Protein AF-0000000077881759 (afdb_homodimer)

Organism: Lupinus albus (NCBI:txid3870)

pLDDT: mean 94.23, std 4.85, range [56.69, 98.69]

Structure (mmCIF, N/CA/C/O backbone):
data_AF-0000000077881759-model_v1
#
loop_
_entity.id
_entity.type
_entity.pdbx_description
1 polymer 'Uncharacterized protein'
#
loop_
_atom_site.group_PDB
_atom_site.id
_atom_site.type_symbol
_atom_site.label_atom_id
_atom_site.label_alt_id
_atom_site.label_comp_id
_atom_site.label_asym_id
_atom_site.label_entity_id
_atom_site.label_seq_id
_atom_site.pdbx_PDB_ins_code
_atom_site.Cartn_x
_atom_site.Cartn_y
_atom_site.Cartn_z
_atom_site.occupancy
_atom_site.B_iso_or_equiv
_atom_site.auth_seq_id
_atom_site.auth_comp_id
_atom_site.auth_asym_id
_atom_site.auth_atom_id
_atom_site.pdbx_PDB_model_num
ATOM 1 N N . MET A 1 1 ? 10.438 -70.625 -32.938 1 57 1 MET A N 1
ATOM 2 C CA . MET A 1 1 ? 10.375 -69.438 -32.094 1 57 1 MET A CA 1
ATOM 3 C C . MET A 1 1 ? 9.086 -69.375 -31.281 1 57 1 MET A C 1
ATOM 5 O O . MET A 1 1 ? 8.039 -69.875 -31.75 1 57 1 MET A O 1
ATOM 9 N N . LEU A 1 2 ? 9.188 -69.25 -29.953 1 71.38 2 LEU A N 1
ATOM 10 C CA . LEU A 1 2 ? 8.039 -69.312 -29.062 1 71.38 2 LEU A CA 1
ATOM 11 C C . LEU A 1 2 ? 7.047 -68.188 -29.438 1 71.38 2 LEU A C 1
ATOM 13 O O . LEU A 1 2 ? 7.441 -67.062 -29.703 1 71.38 2 LEU A O 1
ATOM 17 N N . GLU A 1 3 ? 5.801 -68.625 -29.875 1 87.12 3 GLU A N 1
ATOM 18 C CA . GLU A 1 3 ? 4.723 -67.688 -30.141 1 87.12 3 GLU A CA 1
ATOM 19 C C . GLU A 1 3 ? 4.168 -67.062 -28.844 1 87.12 3 GLU A C 1
ATOM 21 O O . GLU A 1 3 ? 4.188 -67.75 -27.797 1 87.12 3 GLU A O 1
ATOM 26 N N . PHE A 1 4 ? 3.822 -65.812 -28.922 1 91.69 4 PHE A N 1
ATOM 27 C CA . PHE A 1 4 ? 3.385 -65.125 -27.719 1 91.69 4 PHE A CA 1
ATOM 28 C C . PHE A 1 4 ? 2.182 -65.812 -27.109 1 91.69 4 PHE A C 1
ATOM 30 O O . PHE A 1 4 ? 2.018 -65.812 -25.875 1 91.69 4 PHE A O 1
ATOM 37 N N . LYS A 1 5 ? 1.342 -66.5 -27.922 1 89.56 5 LYS A N 1
ATOM 38 C CA . LYS A 1 5 ? 0.15 -67.188 -27.453 1 89.56 5 LYS A CA 1
ATOM 39 C C . LYS A 1 5 ? 0.52 -68.312 -26.5 1 89.56 5 LYS A C 1
ATOM 41 O O . LYS A 1 5 ? -0.316 -68.75 -25.734 1 89.56 5 LYS A O 1
ATOM 46 N N . ASP A 1 6 ? 1.79 -68.688 -26.609 1 89.31 6 ASP A N 1
ATOM 47 C CA . ASP A 1 6 ? 2.246 -69.812 -25.797 1 89.31 6 ASP A CA 1
ATOM 48 C C . ASP A 1 6 ? 2.729 -69.375 -24.422 1 89.31 6 ASP A C 1
ATOM 50 O O . ASP A 1 6 ? 3.014 -70.188 -23.547 1 89.31 6 ASP A O 1
ATOM 54 N N . VAL A 1 7 ? 2.838 -68.125 -24.266 1 91 7 VAL A N 1
ATOM 55 C CA . VAL A 1 7 ? 3.295 -67.562 -22.984 1 91 7 VAL A CA 1
ATOM 56 C C . VAL A 1 7 ? 2.146 -67.562 -21.984 1 91 7 VAL A C 1
ATOM 58 O O . VAL A 1 7 ? 1.128 -66.938 -22.188 1 91 7 VAL A O 1
ATOM 61 N N . LYS A 1 8 ? 2.201 -68.188 -20.938 1 89.06 8 LYS A N 1
ATOM 62 C CA . LYS A 1 8 ? 1.1 -68.438 -20 1 89.06 8 LYS A CA 1
ATOM 63 C C . LYS A 1 8 ? 1.163 -67.438 -18.844 1 89.06 8 LYS A C 1
ATOM 65 O O . LYS A 1 8 ? 0.163 -67.188 -18.172 1 89.06 8 LYS A O 1
ATOM 70 N N . GLY A 1 9 ? 2.367 -66.938 -18.625 1 92.44 9 GLY A N 1
ATOM 71 C CA . GLY A 1 9 ? 2.588 -66 -17.547 1 92.44 9 GLY A CA 1
ATOM 72 C C . GLY A 1 9 ? 3.977 -65.375 -17.562 1 92.44 9 GLY A C 1
ATOM 73 O O . GLY A 1 9 ? 4.77 -65.688 -18.469 1 92.44 9 GLY A O 1
ATOM 74 N N . PHE A 1 10 ? 4.195 -64.5 -16.594 1 94.12 10 PHE A N 1
ATOM 75 C CA . PHE A 1 10 ? 5.477 -63.812 -16.531 1 94.12 10 PHE A CA 1
ATOM 76 C C . PHE A 1 10 ? 6.621 -64.812 -16.328 1 94.12 10 PHE A C 1
ATOM 78 O O . PHE A 1 10 ? 7.707 -64.625 -16.875 1 94.12 10 PHE A O 1
ATOM 85 N N . GLU A 1 11 ? 6.344 -65.812 -15.625 1 91.94 11 GLU A N 1
ATOM 86 C CA . GLU A 1 11 ? 7.383 -66.812 -15.336 1 91.94 11 GLU A CA 1
ATOM 87 C C . GLU A 1 11 ? 7.852 -67.5 -16.609 1 91.94 11 GLU A C 1
ATOM 89 O O . GLU A 1 11 ? 9.008 -67.938 -16.703 1 91.94 11 GLU A O 1
ATOM 94 N N . ASP A 1 12 ? 6.926 -67.562 -17.625 1 91.75 12 ASP A N 1
ATOM 95 C CA . ASP A 1 12 ? 7.234 -68.188 -18.906 1 91.75 12 ASP A CA 1
ATOM 96 C C . ASP A 1 12 ? 7.746 -67.188 -19.922 1 91.75 12 ASP A C 1
ATOM 98 O O . ASP A 1 12 ? 8.102 -67.562 -21.047 1 91.75 12 ASP A O 1
ATOM 102 N N . PHE A 1 13 ? 7.766 -6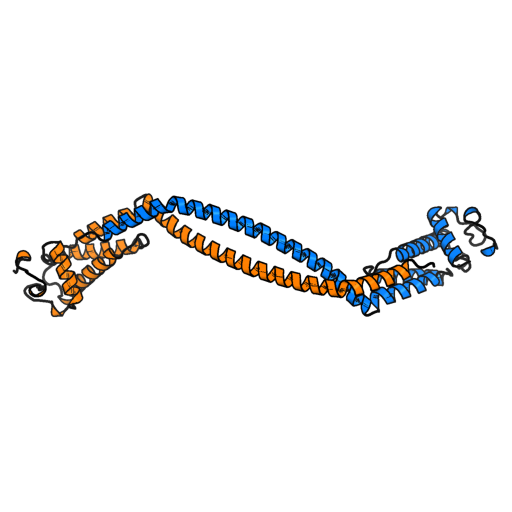5.938 -19.516 1 95.06 13 PHE A N 1
ATOM 103 C CA . PHE A 1 13 ? 8.109 -64.875 -20.438 1 95.06 13 PHE A CA 1
ATOM 104 C C . PHE A 1 13 ? 9.617 -64.688 -20.5 1 95.06 13 PHE A C 1
ATOM 106 O O . PHE A 1 13 ? 10.273 -64.5 -19.469 1 95.06 13 PHE A O 1
ATOM 113 N N . SER A 1 14 ? 10.133 -64.75 -21.688 1 94.5 14 SER A N 1
ATOM 114 C CA . SER A 1 14 ? 11.547 -64.5 -21.922 1 94.5 14 SER A CA 1
ATOM 115 C C . SER A 1 14 ? 11.75 -63.625 -23.156 1 94.5 14 SER A C 1
ATOM 117 O O . SER A 1 14 ? 11.062 -63.812 -24.172 1 94.5 14 SER A O 1
ATOM 119 N N . ILE A 1 15 ? 12.602 -62.719 -23.031 1 95.19 15 ILE A N 1
ATOM 120 C CA . ILE A 1 15 ? 12.945 -61.875 -24.172 1 95.19 15 ILE A CA 1
ATOM 121 C C . ILE A 1 15 ? 14.109 -62.5 -24.938 1 95.19 15 ILE A C 1
ATOM 123 O O . ILE A 1 15 ? 15.258 -62.438 -24.5 1 95.19 15 ILE A O 1
ATOM 127 N N . THR A 1 16 ? 13.797 -63.094 -26.016 1 93 16 THR A N 1
ATOM 128 C CA . THR A 1 16 ? 14.789 -63.781 -26.812 1 93 16 THR A CA 1
ATOM 129 C C . THR A 1 16 ? 15.07 -63.062 -28.109 1 93 16 THR A C 1
ATOM 131 O O . THR A 1 16 ? 14.141 -62.688 -28.844 1 93 16 THR A O 1
ATOM 134 N N . ILE A 1 17 ? 16.344 -62.75 -28.266 1 90.75 17 ILE A N 1
ATOM 135 C CA . ILE A 1 17 ? 16.797 -62.094 -29.484 1 90.75 17 ILE A CA 1
ATOM 136 C C . ILE A 1 17 ? 17.828 -62.969 -30.188 1 90.75 17 ILE A C 1
ATOM 138 O O . ILE A 1 17 ? 18.812 -63.406 -29.578 1 90.75 17 ILE A O 1
ATOM 142 N N . ASP A 1 18 ? 17.578 -63.188 -31.438 1 88.06 18 ASP A N 1
ATOM 143 C CA . ASP A 1 18 ? 18.484 -64.062 -32.219 1 88.06 18 ASP A CA 1
ATOM 144 C C . ASP A 1 18 ? 18.844 -65.312 -31.469 1 88.06 18 ASP A C 1
ATOM 146 O O . ASP A 1 18 ? 20.016 -65.688 -31.391 1 88.06 18 ASP A O 1
ATOM 150 N N . GLY A 1 19 ? 17.797 -65.875 -30.828 1 86.75 19 GLY A N 1
ATOM 151 C CA . GLY A 1 19 ? 17.938 -67.188 -30.172 1 86.75 19 GLY A CA 1
ATOM 152 C C . GLY A 1 19 ? 18.547 -67.062 -28.781 1 86.75 19 GLY A C 1
ATOM 153 O O . GLY A 1 19 ? 18.672 -68.062 -28.078 1 86.75 19 GLY A O 1
ATOM 154 N N . MET A 1 20 ? 18.938 -65.875 -28.391 1 90.31 20 MET A N 1
ATOM 155 C CA . MET A 1 20 ? 19.547 -65.688 -27.078 1 90.31 20 MET A CA 1
ATOM 156 C C . MET A 1 20 ? 18.656 -64.875 -26.172 1 90.31 20 MET A C 1
ATOM 158 O O . MET A 1 20 ? 18.109 -63.844 -26.594 1 90.31 20 MET A O 1
ATOM 162 N N . SER A 1 21 ? 18.531 -65.375 -25 1 94.31 21 SER A N 1
ATOM 163 C CA . SER A 1 21 ? 17.734 -64.625 -24.031 1 94.31 21 SER A CA 1
ATOM 164 C C . SER A 1 21 ? 18.531 -63.438 -23.453 1 94.31 21 SER A C 1
ATOM 166 O O . SER A 1 21 ? 19.719 -63.594 -23.125 1 94.31 21 SER A O 1
ATOM 168 N N . ILE A 1 22 ? 17.859 -62.312 -23.297 1 94.31 22 ILE A N 1
ATOM 169 C CA . ILE A 1 22 ? 18.562 -61.156 -22.719 1 94.31 22 ILE A CA 1
ATOM 170 C C . ILE A 1 22 ? 17.891 -60.781 -21.406 1 94.31 22 ILE A C 1
ATOM 172 O O . ILE A 1 22 ? 17.984 -59.625 -20.969 1 94.31 22 ILE A O 1
ATOM 176 N N . ASP A 1 23 ? 17.203 -61.625 -20.766 1 95.25 23 ASP A N 1
ATOM 177 C CA . ASP A 1 23 ? 16.469 -61.375 -19.531 1 95.25 23 ASP A CA 1
ATOM 178 C C . ASP A 1 23 ? 17.375 -60.812 -18.453 1 95.25 23 ASP A C 1
ATOM 180 O O . ASP A 1 23 ? 16.969 -59.938 -17.672 1 95.25 23 ASP A O 1
ATOM 184 N N . ALA A 1 24 ? 18.625 -61.219 -18.484 1 93.62 24 ALA A N 1
ATOM 185 C CA . ALA A 1 24 ? 19.578 -60.844 -17.422 1 93.62 24 ALA A CA 1
ATOM 186 C C . ALA A 1 24 ? 19.984 -59.406 -17.547 1 93.62 24 ALA A C 1
ATOM 188 O O . ALA A 1 24 ? 20.484 -58.812 -16.578 1 93.62 24 ALA A O 1
ATOM 189 N N . GLU A 1 25 ? 19.703 -58.812 -18.688 1 94.5 25 GLU A N 1
ATOM 190 C CA . GLU A 1 25 ? 20.109 -57.438 -18.922 1 94.5 25 GLU A CA 1
ATOM 191 C C . GLU A 1 25 ? 19.094 -56.469 -18.375 1 94.5 25 GLU A C 1
ATO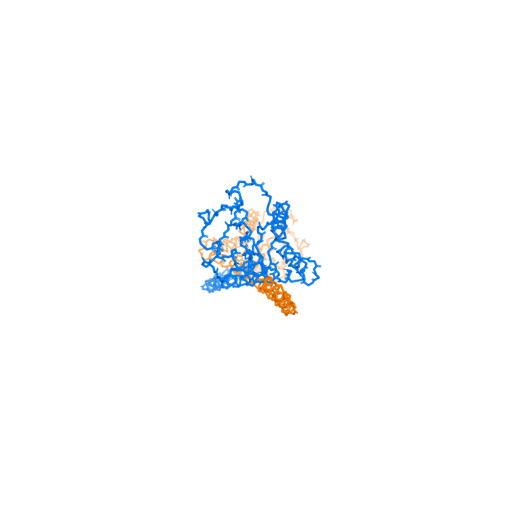M 193 O O . GLU A 1 25 ? 19.344 -55.25 -18.312 1 94.5 25 GLU A O 1
ATOM 198 N N . LEU A 1 26 ? 17.938 -56.938 -17.906 1 96.44 26 LEU A N 1
ATOM 199 C CA . LEU A 1 26 ? 16.844 -56.062 -17.469 1 96.44 26 LEU A CA 1
ATOM 200 C C . LEU A 1 26 ? 16.406 -56.438 -16.047 1 96.44 26 LEU A C 1
ATOM 202 O O . LEU A 1 26 ? 16.312 -57.594 -15.703 1 96.44 26 LEU A O 1
ATOM 206 N N . PRO A 1 27 ? 16.234 -55.406 -15.281 1 96.19 27 PRO A N 1
ATOM 207 C CA . PRO A 1 27 ? 15.633 -55.688 -13.977 1 96.19 27 PRO A CA 1
ATOM 208 C C . PRO A 1 27 ? 14.258 -56.375 -14.094 1 96.19 27 PRO A C 1
ATOM 210 O O . PRO A 1 27 ? 13.523 -56.125 -15.055 1 96.19 27 PRO A O 1
ATOM 213 N N . ASN A 1 28 ? 13.844 -57.094 -13.078 1 95.75 28 ASN A N 1
ATOM 214 C CA . ASN A 1 28 ? 12.578 -57.844 -13.078 1 95.75 28 ASN A CA 1
ATOM 215 C C . ASN A 1 28 ? 11.383 -56.906 -13.219 1 95.75 28 ASN A C 1
ATOM 217 O O . ASN A 1 28 ? 10.406 -57.25 -13.883 1 95.75 28 ASN A O 1
ATOM 221 N N . GLU A 1 29 ? 11.508 -55.812 -12.617 1 96.62 29 GLU A N 1
ATOM 222 C CA . GLU A 1 29 ? 10.398 -54.844 -12.672 1 96.62 29 GLU A CA 1
ATOM 223 C C . GLU A 1 29 ? 10.148 -54.375 -14.102 1 96.62 29 GLU A C 1
ATOM 225 O O . GLU A 1 29 ? 9 -54.344 -14.547 1 96.62 29 GLU A O 1
ATOM 230 N N . ILE A 1 30 ? 11.188 -54.094 -14.742 1 97.5 30 ILE A N 1
ATOM 231 C CA . ILE A 1 30 ? 11.078 -53.625 -16.125 1 97.5 30 ILE A CA 1
ATOM 232 C C . ILE A 1 30 ? 10.57 -54.781 -17 1 97.5 30 ILE A C 1
ATOM 234 O O . ILE A 1 30 ? 9.695 -54.562 -17.844 1 97.5 30 ILE A O 1
ATOM 238 N N . ARG A 1 31 ? 11.078 -55.938 -16.812 1 97.56 31 ARG A N 1
ATOM 239 C CA . ARG A 1 31 ? 10.648 -57.094 -17.578 1 97.56 31 ARG A CA 1
ATOM 240 C C . ARG A 1 31 ? 9.156 -57.375 -17.391 1 97.56 31 ARG A C 1
ATOM 242 O O . ARG A 1 31 ? 8.445 -57.688 -18.344 1 97.56 31 ARG A O 1
ATOM 249 N N . ASN A 1 32 ? 8.797 -57.188 -16.188 1 97.69 32 ASN A N 1
ATOM 250 C CA . ASN A 1 32 ? 7.383 -57.406 -15.883 1 97.69 32 ASN A CA 1
ATOM 251 C C . ASN A 1 32 ? 6.492 -56.406 -16.594 1 97.69 32 ASN A C 1
ATOM 253 O O . ASN A 1 32 ? 5.473 -56.781 -17.188 1 97.69 32 ASN A O 1
ATOM 257 N N . LYS A 1 33 ? 6.859 -55.156 -16.547 1 97.44 33 LYS A N 1
ATOM 258 C CA . LYS A 1 33 ? 6.09 -54.125 -17.234 1 97.44 33 LYS A CA 1
ATOM 259 C C . LYS A 1 33 ? 6.098 -54.344 -18.734 1 97.44 33 LYS A C 1
ATOM 261 O O . LYS A 1 33 ? 5.086 -54.125 -19.406 1 97.44 33 LYS A O 1
ATOM 266 N N . TYR A 1 34 ? 7.238 -54.719 -19.188 1 98.19 34 TYR A N 1
ATOM 267 C CA . TYR A 1 34 ? 7.336 -55.031 -20.609 1 98.19 34 TYR A CA 1
ATOM 268 C C . TYR A 1 34 ? 6.438 -56.188 -20.984 1 98.19 34 TYR A C 1
ATOM 270 O O . TYR A 1 34 ? 5.773 -56.156 -22.016 1 98.19 34 TYR A O 1
ATOM 278 N N . TYR A 1 35 ? 6.43 -57.188 -20.156 1 97.62 35 TYR A N 1
ATOM 279 C CA . TYR A 1 35 ? 5.535 -58.312 -20.344 1 97.62 35 TYR A CA 1
ATOM 280 C C . TYR A 1 35 ? 4.086 -57.844 -20.453 1 97.62 35 TYR A C 1
ATOM 282 O O . TYR A 1 35 ? 3.357 -58.281 -21.344 1 97.62 35 TYR A O 1
ATOM 290 N N . ARG A 1 36 ? 3.746 -56.969 -19.609 1 97.06 36 ARG A N 1
ATOM 291 C CA . ARG A 1 36 ? 2.371 -56.5 -19.625 1 97.06 36 ARG A CA 1
ATOM 292 C C . ARG A 1 36 ? 2.062 -55.719 -20.906 1 97.06 36 ARG A C 1
ATOM 294 O O . ARG A 1 36 ? 0.95 -55.812 -21.422 1 97.06 36 ARG A O 1
ATOM 301 N N . LEU A 1 37 ? 3.004 -54.969 -21.359 1 97.94 37 LEU A N 1
ATOM 302 C CA . LEU A 1 37 ? 2.82 -54.312 -22.641 1 97.94 37 LEU A CA 1
ATOM 303 C C . LEU A 1 37 ? 2.639 -55.312 -23.766 1 97.94 37 LEU A C 1
ATOM 305 O O . LEU A 1 37 ? 1.774 -55.125 -24.625 1 97.94 37 LEU A O 1
ATOM 309 N N . CYS A 1 38 ? 3.436 -56.344 -23.766 1 97.75 38 CYS A N 1
ATOM 310 C CA . CYS A 1 38 ? 3.303 -57.375 -24.766 1 97.75 38 CYS A CA 1
ATOM 311 C C . CYS A 1 38 ? 1.938 -58.062 -24.672 1 97.75 38 CYS A C 1
ATOM 313 O O . CYS A 1 38 ? 1.299 -58.312 -25.688 1 97.75 38 CYS A O 1
ATOM 315 N N . CYS A 1 39 ? 1.527 -58.25 -23.484 1 96.94 39 CYS A N 1
ATOM 316 C CA . CYS A 1 39 ? 0.217 -58.875 -23.266 1 96.94 39 CYS A CA 1
ATOM 317 C C . CYS A 1 39 ? -0.887 -58 -23.859 1 96.94 39 CYS A C 1
ATOM 319 O O . CYS A 1 39 ? -1.806 -58.5 -24.5 1 96.94 39 CYS A O 1
ATOM 321 N N . SER A 1 40 ? -0.759 -56.75 -23.641 1 95.75 40 SER A N 1
ATOM 322 C CA . SER A 1 40 ? -1.779 -55.812 -24.125 1 95.75 40 SER A CA 1
ATOM 323 C C . SER A 1 40 ? -1.882 -55.844 -25.641 1 95.75 40 SER A C 1
ATOM 325 O O . SER A 1 40 ? -2.938 -55.562 -26.203 1 95.75 40 SER A O 1
ATOM 327 N N . GLN A 1 41 ? -0.802 -56.188 -26.281 1 96.06 41 GLN A N 1
ATOM 328 C CA . GLN A 1 41 ? -0.792 -56.219 -27.734 1 96.06 41 GLN A CA 1
ATOM 329 C C . GLN A 1 41 ? -0.864 -57.656 -28.25 1 96.06 41 GLN A C 1
ATOM 331 O O . GLN A 1 41 ? -0.851 -57.906 -29.453 1 96.06 41 GLN A O 1
ATOM 336 N N . ASN A 1 42 ? -0.872 -58.625 -27.375 1 95.31 42 ASN A N 1
ATOM 337 C CA . ASN A 1 42 ? -0.884 -60.031 -27.688 1 95.31 42 ASN A CA 1
ATOM 338 C C . ASN A 1 42 ? 0.235 -60.406 -28.656 1 95.31 42 ASN A C 1
ATOM 340 O O . ASN A 1 42 ? -0.001 -61.094 -29.656 1 95.31 42 ASN A O 1
ATOM 344 N N . ALA A 1 43 ? 1.369 -59.844 -28.391 1 96.38 43 ALA A N 1
ATOM 345 C CA . ALA A 1 43 ? 2.537 -60.062 -29.234 1 96.38 43 ALA A CA 1
ATOM 346 C C . ALA A 1 43 ? 3.818 -59.625 -28.547 1 96.38 43 ALA A C 1
ATOM 348 O O . ALA A 1 43 ? 3.781 -58.781 -27.641 1 96.38 43 ALA A O 1
ATOM 349 N N . PHE A 1 44 ? 4.914 -60.344 -28.969 1 96.56 44 PHE A N 1
ATOM 350 C CA . PHE A 1 44 ? 6.199 -59.75 -28.578 1 96.56 44 PHE A CA 1
ATOM 351 C C . PHE A 1 44 ? 6.461 -58.469 -29.312 1 96.56 44 PHE A C 1
ATOM 353 O O . PHE A 1 44 ? 6.48 -58.406 -30.547 1 96.56 44 PHE A O 1
ATOM 360 N N . LEU A 1 45 ? 6.684 -57.406 -28.547 1 97.44 45 LEU A N 1
ATOM 361 C CA . LEU A 1 45 ? 6.855 -56.094 -29.188 1 97.44 45 LEU A CA 1
ATOM 362 C C . LEU A 1 45 ? 8.164 -56.062 -29.969 1 97.44 45 LEU A C 1
ATOM 364 O O . LEU A 1 45 ? 8.328 -55.219 -30.859 1 97.44 45 LEU A O 1
ATOM 368 N N . HIS A 1 46 ? 9.031 -56.969 -29.609 1 96.38 46 HIS A N 1
ATOM 369 C CA . HIS A 1 46 ? 10.352 -56.969 -30.234 1 96.38 46 HIS A CA 1
ATOM 370 C C . HIS A 1 46 ? 10.438 -58.031 -31.328 1 96.38 46 HIS A C 1
ATOM 372 O O . HIS A 1 46 ? 11.531 -58.406 -31.766 1 96.38 46 HIS A O 1
ATOM 378 N N . GLU A 1 47 ? 9.391 -58.531 -31.828 1 92.62 47 GLU A N 1
ATOM 379 C CA . GLU A 1 47 ? 9.359 -59.656 -32.75 1 92.62 47 GLU A CA 1
ATOM 380 C C . GLU A 1 47 ? 10.031 -59.312 -34.062 1 92.62 47 GLU A C 1
ATOM 382 O O . GLU A 1 47 ? 10.641 -60.188 -34.719 1 92.62 47 GLU A O 1
ATOM 387 N N . ASN A 1 48 ? 9.953 -58.062 -34.438 1 93.12 48 ASN A N 1
ATOM 388 C CA . ASN A 1 48 ? 10.461 -57.688 -35.75 1 93.12 48 ASN A CA 1
ATOM 389 C C . ASN A 1 48 ? 11.734 -56.844 -35.625 1 93.12 48 ASN A C 1
ATOM 391 O O . ASN A 1 48 ? 12.086 -56.125 -36.562 1 93.12 48 ASN A O 1
ATOM 395 N N . LEU A 1 49 ? 12.383 -56.969 -34.594 1 94.38 49 LEU A N 1
ATOM 396 C CA . LEU A 1 49 ? 13.609 -56.188 -34.406 1 94.38 49 LEU A CA 1
ATOM 397 C C . LEU A 1 49 ? 14.656 -56.562 -35.438 1 94.38 49 LEU A C 1
ATOM 399 O O . LEU A 1 49 ? 14.797 -57.75 -35.781 1 94.38 49 LEU A O 1
ATOM 403 N N . THR A 1 50 ? 15.344 -55.594 -35.781 1 92.12 50 THR A N 1
ATOM 404 C CA . THR A 1 50 ? 16.422 -55.812 -36.719 1 92.12 50 THR A CA 1
ATOM 405 C C . THR A 1 50 ? 17.438 -56.812 -36.156 1 92.12 50 THR A C 1
ATOM 407 O O . THR A 1 50 ? 17.844 -56.719 -35 1 92.12 50 THR A O 1
ATOM 410 N N . ARG A 1 51 ? 17.859 -57.656 -36.969 1 89.44 51 ARG A N 1
ATOM 411 C CA . ARG A 1 51 ? 18.797 -58.688 -36.562 1 89.44 51 ARG A CA 1
ATOM 412 C C . ARG A 1 51 ? 20.188 -58.125 -36.375 1 89.44 51 ARG A C 1
ATOM 414 O O . ARG A 1 51 ? 20.562 -57.156 -37.062 1 89.44 51 ARG A O 1
ATOM 421 N N . GLY A 1 52 ? 20.953 -58.688 -35.438 1 91.38 52 GLY A N 1
ATOM 422 C CA . GLY A 1 52 ? 22.344 -58.344 -35.25 1 91.38 52 GLY A CA 1
ATOM 423 C C . GLY A 1 52 ? 22.531 -57.094 -34.375 1 91.38 52 GLY A C 1
ATOM 424 O O . GLY A 1 52 ? 23.641 -56.594 -34.219 1 91.38 52 GLY A O 1
ATOM 425 N N . VAL A 1 53 ? 21.469 -56.625 -33.906 1 89.69 53 VAL A N 1
ATOM 426 C CA . VAL A 1 53 ? 21.562 -55.469 -33.031 1 89.69 53 VAL A CA 1
ATOM 427 C C . VAL A 1 53 ? 22.141 -55.875 -31.672 1 89.69 53 VAL A C 1
ATOM 429 O O . VAL A 1 53 ? 21.812 -56.969 -31.172 1 89.69 53 VAL A O 1
ATOM 432 N N . ASN A 1 54 ? 22.953 -54.938 -31.141 1 92.69 54 ASN A N 1
ATOM 433 C CA . ASN A 1 54 ? 23.594 -55.188 -29.859 1 92.69 54 ASN A CA 1
ATOM 434 C C . ASN A 1 54 ? 22.562 -55.438 -28.766 1 92.69 54 ASN A C 1
ATOM 436 O O . ASN A 1 54 ? 21.594 -54.688 -28.625 1 92.69 54 ASN A O 1
ATOM 440 N N . HIS A 1 55 ? 22.812 -56.531 -28 1 93.06 55 HIS A N 1
ATOM 441 C CA . HIS A 1 55 ? 21.844 -56.938 -26.969 1 93.06 55 HIS A CA 1
ATOM 442 C C . HIS A 1 55 ? 21.672 -55.844 -25.922 1 93.06 55 HIS A C 1
ATOM 444 O O . HIS A 1 55 ? 20.578 -55.656 -25.391 1 93.06 55 HIS A O 1
ATOM 450 N N . LYS A 1 56 ? 22.734 -55.188 -25.641 1 94.25 56 LYS A N 1
ATOM 451 C CA . LYS A 1 56 ? 22.656 -54.094 -24.672 1 94.25 56 LYS A CA 1
ATOM 452 C C . LYS A 1 56 ? 21.781 -52.938 -25.188 1 94.25 56 LYS A C 1
ATOM 454 O O . LYS A 1 56 ? 21.031 -52.312 -24.438 1 94.25 56 LYS A O 1
ATOM 459 N N . LEU A 1 57 ? 21.891 -52.688 -26.391 1 95.75 57 LEU A N 1
ATOM 460 C CA . LEU A 1 57 ? 21.062 -51.656 -27.016 1 95.75 57 LEU A CA 1
ATOM 461 C C . LEU A 1 57 ? 19.578 -52.062 -26.984 1 95.75 57 LEU A C 1
ATOM 463 O O . LEU A 1 57 ? 18.719 -51.219 -26.688 1 95.75 57 LEU A O 1
ATOM 467 N N . ILE A 1 58 ? 19.375 -53.312 -27.25 1 96.62 58 ILE A N 1
ATOM 468 C CA . ILE A 1 58 ? 18 -53.781 -27.25 1 96.62 58 ILE A CA 1
ATOM 469 C C . ILE A 1 58 ? 17.422 -53.688 -25.844 1 96.62 58 ILE A C 1
ATOM 471 O O . ILE A 1 58 ? 16.281 -53.219 -25.672 1 96.62 58 ILE A O 1
ATOM 475 N N . ALA A 1 59 ? 18.203 -54.031 -24.859 1 96.56 59 ALA A N 1
ATOM 476 C CA . ALA A 1 59 ? 17.766 -53.875 -23.484 1 96.56 59 ALA A CA 1
ATOM 477 C C . ALA A 1 59 ? 17.438 -52.438 -23.141 1 96.56 59 ALA A C 1
ATOM 479 O O . ALA A 1 59 ? 16.453 -52.156 -22.469 1 96.56 59 ALA A O 1
ATOM 480 N N . GLY A 1 60 ? 18.234 -51.562 -23.594 1 97.38 60 GLY A N 1
ATOM 481 C CA . GLY A 1 60 ? 17.969 -50.156 -23.422 1 97.38 60 GLY A CA 1
ATOM 482 C C . GLY A 1 60 ? 16.688 -49.688 -24.062 1 97.38 60 GLY A C 1
ATOM 483 O O . GLY A 1 60 ? 15.914 -48.938 -23.484 1 97.38 60 GLY A O 1
ATOM 484 N N . ILE A 1 61 ? 16.438 -50.156 -25.281 1 98.06 61 ILE A N 1
ATOM 485 C CA . ILE A 1 61 ? 15.242 -49.812 -26.031 1 98.06 61 ILE A CA 1
ATOM 486 C C . ILE A 1 61 ? 14.008 -50.312 -25.266 1 98.06 61 ILE A C 1
ATOM 488 O O . ILE A 1 61 ? 13.031 -49.562 -25.125 1 98.06 61 ILE A O 1
ATOM 492 N N . ILE A 1 62 ? 14.023 -51.5 -24.781 1 98.06 62 ILE A N 1
ATOM 493 C CA . ILE A 1 62 ? 12.906 -52.062 -24.047 1 98.06 62 ILE A CA 1
ATOM 494 C C . ILE A 1 62 ? 12.664 -51.25 -22.766 1 98.06 62 ILE A C 1
ATOM 496 O O . ILE A 1 62 ? 11.531 -50.875 -22.469 1 98.06 62 ILE A O 1
ATOM 500 N N . SER A 1 63 ? 13.742 -50.906 -22.062 1 98.25 63 SER A N 1
ATOM 501 C CA . SER A 1 63 ? 13.633 -50.125 -20.844 1 98.25 63 SER A CA 1
ATOM 502 C C . SER A 1 63 ? 13.016 -48.75 -21.109 1 98.25 63 SER A C 1
ATOM 504 O O . SER A 1 63 ? 12.125 -48.312 -20.375 1 98.25 63 SER A O 1
ATOM 506 N N . GLU A 1 64 ? 13.484 -48.125 -22.125 1 98.56 64 GLU A N 1
ATOM 507 C CA . GLU A 1 64 ? 12.969 -46.781 -22.469 1 98.56 64 GLU A CA 1
ATOM 508 C C . GLU A 1 64 ? 11.5 -46.875 -22.906 1 98.56 64 GLU A C 1
ATOM 510 O O . GLU A 1 64 ? 10.719 -45.969 -22.594 1 98.56 64 GLU A O 1
ATOM 515 N N . THR A 1 65 ? 11.156 -47.938 -23.609 1 98.5 65 THR A N 1
ATOM 516 C CA . THR A 1 65 ? 9.766 -48.125 -24 1 98.5 65 THR A CA 1
ATOM 517 C C . THR A 1 65 ? 8.859 -48.219 -22.766 1 98.5 65 THR A C 1
ATOM 519 O O . THR A 1 65 ? 7.824 -47.562 -22.719 1 98.5 65 THR A O 1
ATOM 522 N N . VAL A 1 66 ? 9.289 -48.938 -21.797 1 98.5 66 VAL A N 1
ATOM 523 C CA . VAL A 1 66 ? 8.531 -49.094 -20.547 1 98.5 66 VAL A CA 1
ATOM 524 C C . VAL A 1 66 ? 8.453 -47.719 -19.828 1 98.5 66 VAL A C 1
ATOM 526 O O . VAL A 1 66 ? 7.387 -47.344 -19.359 1 98.5 66 VAL A O 1
ATOM 529 N N . ASN A 1 67 ? 9.562 -47.031 -19.844 1 98.25 67 ASN A N 1
ATOM 530 C CA . ASN A 1 67 ? 9.602 -45.719 -19.203 1 98.25 67 ASN A CA 1
ATOM 531 C C . ASN A 1 67 ? 8.625 -44.719 -19.859 1 98.25 67 ASN A C 1
ATOM 533 O O . ASN A 1 67 ? 7.941 -43.969 -19.172 1 98.25 67 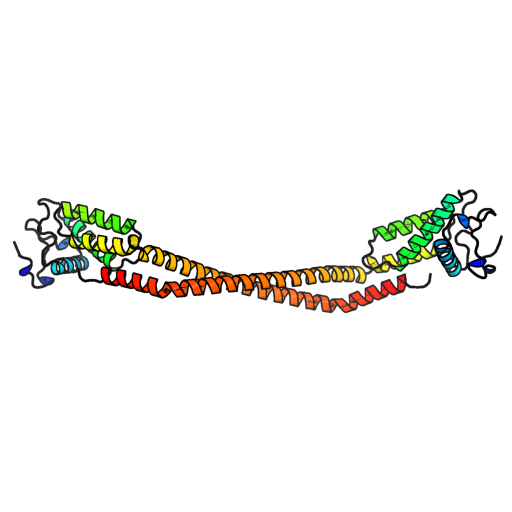ASN A O 1
ATOM 537 N N . ILE A 1 68 ? 8.602 -44.75 -21.125 1 98.5 68 ILE A N 1
ATOM 538 C CA . ILE A 1 68 ? 7.699 -43.875 -21.859 1 98.5 68 ILE A CA 1
ATOM 539 C C . ILE A 1 68 ? 6.254 -44.25 -21.578 1 98.5 68 ILE A C 1
ATOM 541 O O . ILE A 1 68 ? 5.398 -43.406 -21.328 1 98.5 68 ILE A O 1
ATOM 545 N N . ALA A 1 69 ? 5.977 -45.562 -21.547 1 98.06 69 ALA A N 1
ATOM 546 C CA . ALA A 1 69 ? 4.629 -46.031 -21.234 1 98.06 69 ALA A CA 1
ATOM 547 C C . ALA A 1 69 ? 4.199 -45.562 -19.844 1 98.06 69 ALA A C 1
ATOM 549 O O . ALA A 1 69 ? 3.078 -45.062 -19.672 1 98.06 69 ALA A O 1
ATOM 550 N N . ASP A 1 70 ? 5.09 -45.625 -18.906 1 97.38 70 ASP A N 1
ATOM 551 C CA . ASP A 1 70 ? 4.809 -45.156 -17.562 1 97.38 70 ASP A CA 1
ATOM 552 C C . ASP A 1 70 ? 4.551 -43.656 -17.547 1 97.38 70 ASP A C 1
ATOM 554 O O . ASP A 1 70 ? 3.635 -43.188 -16.859 1 97.38 70 ASP A O 1
ATOM 558 N N . ALA A 1 71 ? 5.402 -42.969 -18.219 1 97.25 71 ALA A N 1
ATOM 559 C CA . ALA A 1 71 ? 5.281 -41.5 -18.266 1 97.25 71 ALA A CA 1
ATOM 560 C C . ALA A 1 71 ? 3.947 -41.094 -18.875 1 97.25 71 ALA A C 1
ATOM 562 O O . ALA A 1 71 ? 3.324 -40.125 -18.422 1 97.25 71 ALA A O 1
ATOM 563 N N . ILE A 1 72 ? 3.504 -41.812 -19.906 1 97 72 ILE A N 1
ATOM 564 C CA . ILE A 1 72 ? 2.227 -41.531 -20.547 1 97 72 ILE A CA 1
ATOM 565 C C . ILE A 1 72 ? 1.092 -41.688 -19.547 1 97 72 ILE A C 1
ATOM 567 O O . ILE A 1 72 ? 0.196 -40.844 -19.469 1 97 72 ILE A O 1
ATOM 571 N N . LYS A 1 73 ? 1.214 -42.688 -18.734 1 95.44 73 LYS A N 1
ATOM 572 C CA . LYS A 1 73 ? 0.147 -43.031 -17.797 1 95.44 73 LYS A CA 1
ATOM 573 C C . LYS A 1 73 ? 0.01 -41.969 -16.719 1 95.44 73 LYS A C 1
ATOM 575 O O . LYS A 1 73 ? -1.051 -41.844 -16.109 1 95.44 73 LYS A O 1
ATOM 580 N N . VAL A 1 74 ? 1.025 -41.188 -16.469 1 94.62 74 VAL A N 1
ATOM 581 C CA . VAL A 1 74 ? 0.95 -40.219 -15.383 1 94.62 74 VAL A CA 1
ATOM 582 C C . VAL A 1 74 ? 0.911 -38.812 -15.977 1 94.62 74 VAL A C 1
ATOM 584 O O . VAL A 1 74 ? 1.048 -37.812 -15.25 1 94.62 74 VAL A O 1
ATOM 587 N N . SER A 1 75 ? 0.787 -38.6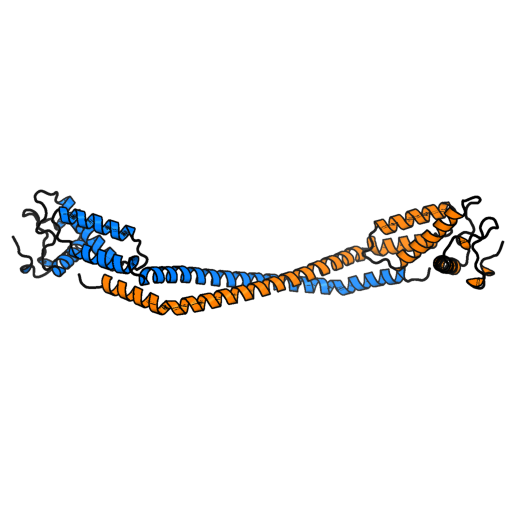56 -17.266 1 93.94 75 SER A N 1
ATOM 588 C CA . SER A 1 75 ? 0.737 -37.344 -17.922 1 93.94 75 SER A CA 1
ATOM 589 C C . SER A 1 75 ? -0.549 -36.594 -17.578 1 93.94 75 SER A C 1
ATOM 591 O O . SER A 1 75 ? -1.59 -37.219 -17.344 1 93.94 75 SER A O 1
ATOM 593 N N . VAL A 1 76 ? -0.445 -35.344 -17.469 1 90.12 76 VAL A N 1
ATOM 594 C CA . VAL A 1 76 ? -1.564 -34.469 -17.141 1 90.12 76 VAL A CA 1
ATOM 595 C C . VAL A 1 76 ? -1.646 -33.312 -18.156 1 90.12 76 VAL A C 1
ATOM 597 O O . VAL A 1 76 ? -0.79 -33.219 -19.047 1 90.12 76 VAL A O 1
ATOM 600 N N . ILE A 1 77 ? -2.74 -32.531 -18.047 1 86.94 77 ILE A N 1
ATOM 601 C CA . ILE A 1 77 ? -2.998 -31.484 -19 1 86.94 77 ILE A CA 1
ATOM 602 C C . ILE A 1 77 ? -1.839 -30.484 -19 1 86.94 77 ILE A C 1
ATOM 604 O O . ILE A 1 77 ? -1.532 -29.875 -20.016 1 86.94 77 ILE A O 1
ATOM 608 N N . ALA A 1 78 ? -1.102 -30.391 -17.922 1 85.56 78 ALA A N 1
ATOM 609 C CA . ALA A 1 78 ? -0.009 -29.438 -17.781 1 85.56 78 ALA A CA 1
ATOM 610 C C . ALA A 1 78 ? 1.305 -30.016 -18.297 1 85.56 78 ALA A C 1
ATOM 612 O O . ALA A 1 78 ? 2.314 -29.312 -18.375 1 85.56 78 ALA A O 1
ATOM 613 N N . THR A 1 79 ? 1.356 -31.266 -18.703 1 92 79 THR A N 1
ATOM 614 C CA . THR A 1 79 ? 2.566 -31.859 -19.266 1 92 79 THR A CA 1
ATOM 615 C C . THR A 1 79 ? 2.977 -31.109 -20.547 1 92 79 THR A C 1
ATOM 617 O O . THR A 1 79 ? 2.158 -30.922 -21.438 1 92 79 THR A O 1
ATOM 620 N N . PRO A 1 80 ? 4.18 -30.688 -20.609 1 92.12 80 PRO A N 1
ATOM 621 C CA . PRO A 1 80 ? 4.613 -29.875 -21.766 1 92.12 80 PRO A CA 1
ATOM 622 C C . PRO A 1 80 ? 4.531 -30.641 -23.078 1 92.12 80 PRO A C 1
ATOM 624 O O . PRO A 1 80 ? 4.863 -31.828 -23.141 1 92.12 80 PRO A O 1
ATOM 627 N N . ARG A 1 81 ? 4.219 -29.891 -24.031 1 92.88 81 ARG A N 1
ATOM 628 C CA . ARG A 1 81 ? 4.066 -30.453 -25.359 1 92.88 81 ARG A CA 1
ATOM 629 C C . ARG A 1 81 ? 5.375 -31.078 -25.844 1 92.88 81 ARG A C 1
ATOM 631 O O . ARG A 1 81 ? 5.371 -32.094 -26.531 1 92.88 81 ARG A O 1
ATOM 638 N N . VAL A 1 82 ? 6.457 -30.516 -25.438 1 95.44 82 VAL A N 1
ATOM 639 C CA . VAL A 1 82 ? 7.773 -30.953 -25.891 1 95.44 82 VAL A CA 1
ATOM 640 C C . VAL A 1 82 ? 8.055 -32.375 -25.391 1 95.44 82 VAL A C 1
ATOM 642 O O . VAL A 1 82 ? 8.727 -33.156 -26.062 1 95.44 82 VAL A O 1
ATOM 645 N N . GLU A 1 83 ? 7.555 -32.656 -24.203 1 96.56 83 GLU A N 1
ATOM 646 C CA . GLU A 1 83 ? 7.758 -34 -23.672 1 96.56 83 GLU A CA 1
ATOM 647 C C . GLU A 1 83 ? 7.066 -35.062 -24.531 1 96.56 83 GLU A C 1
ATOM 649 O O . GLU A 1 83 ? 7.656 -36.094 -24.859 1 96.56 83 GLU A O 1
ATOM 654 N N . PHE A 1 84 ? 5.859 -34.75 -24.969 1 96.69 84 PHE A N 1
ATOM 655 C CA . PHE A 1 84 ? 5.137 -35.688 -25.844 1 96.69 84 PHE A CA 1
ATOM 656 C C . PHE A 1 84 ? 5.871 -35.844 -27.172 1 96.69 84 PHE A C 1
ATOM 658 O O . PHE A 1 84 ? 5.969 -36.969 -27.688 1 96.69 84 PHE A O 1
ATOM 665 N N . ALA A 1 85 ? 6.363 -34.781 -27.641 1 96.56 85 ALA A N 1
ATOM 666 C CA . ALA A 1 85 ? 7.098 -34.844 -28.906 1 96.56 85 ALA A CA 1
ATOM 667 C C . ALA A 1 85 ? 8.352 -35.688 -28.781 1 96.56 85 ALA A C 1
ATOM 669 O O . ALA A 1 85 ? 8.664 -36.469 -29.672 1 96.56 85 ALA A O 1
ATOM 670 N N . ASN A 1 86 ? 9.031 -35.531 -27.703 1 98.12 86 ASN A N 1
ATOM 671 C CA . ASN A 1 86 ? 10.234 -36.312 -27.453 1 98.12 86 ASN A CA 1
ATOM 672 C C . ASN A 1 86 ? 9.93 -37.812 -27.359 1 98.12 86 ASN A C 1
ATOM 674 O O . ASN A 1 86 ? 10.641 -38.625 -27.938 1 98.12 86 ASN A O 1
ATOM 678 N N . TRP A 1 87 ? 8.891 -38.094 -26.609 1 98.44 87 TRP A N 1
ATOM 679 C CA . TRP A 1 87 ? 8.492 -39.5 -26.5 1 98.44 87 TRP A CA 1
ATOM 680 C C . TRP A 1 87 ? 8.125 -40.094 -27.859 1 98.44 87 TRP A C 1
ATOM 682 O O . TRP A 1 87 ? 8.555 -41.188 -28.203 1 98.44 87 TRP A O 1
ATOM 692 N N . ASP A 1 88 ? 7.367 -39.312 -28.672 1 98.12 88 ASP A N 1
ATOM 693 C CA . ASP A 1 88 ? 6.957 -39.781 -29.984 1 98.12 88 ASP A CA 1
ATOM 694 C C . ASP A 1 88 ? 8.172 -40 -30.891 1 98.12 88 ASP A C 1
ATOM 696 O O . ASP A 1 88 ? 8.242 -41 -31.594 1 98.12 88 ASP A O 1
ATOM 700 N N . LYS A 1 89 ? 9.078 -39.062 -30.875 1 98.12 89 LYS A N 1
ATOM 701 C CA . LYS A 1 89 ? 10.297 -39.188 -31.688 1 98.12 89 LYS A CA 1
ATOM 702 C C . LYS A 1 89 ? 11.086 -40.438 -31.297 1 98.12 89 LYS A C 1
ATOM 704 O O . LYS A 1 89 ? 11.578 -41.156 -32.156 1 98.12 89 LYS A O 1
ATOM 709 N N . THR A 1 90 ? 11.227 -40.656 -30.062 1 98.62 90 THR A N 1
ATOM 710 C CA . THR A 1 90 ? 11.953 -41.812 -29.562 1 98.62 90 THR A CA 1
ATOM 711 C C . THR A 1 90 ? 11.266 -43.125 -29.984 1 98.62 90 THR A C 1
ATOM 713 O O . THR A 1 90 ? 11.922 -44.031 -30.5 1 98.62 90 THR A O 1
ATOM 716 N N . LEU A 1 91 ? 9.969 -43.156 -29.828 1 98.69 91 LEU A N 1
ATOM 717 C CA . LEU A 1 91 ? 9.211 -44.344 -30.188 1 98.69 91 LEU A CA 1
ATOM 718 C C . LEU A 1 91 ? 9.242 -44.594 -31.703 1 98.69 91 LEU A C 1
ATOM 720 O O . LEU A 1 91 ? 9.297 -45.719 -32.156 1 98.69 91 LEU A O 1
ATOM 724 N N . LEU A 1 92 ? 9.203 -43.469 -32.406 1 98.5 92 LEU A N 1
ATOM 725 C CA . LEU A 1 92 ? 9.32 -43.594 -33.844 1 98.5 92 LEU A CA 1
ATOM 726 C C . LEU A 1 92 ? 10.656 -44.219 -34.219 1 98.5 92 LEU A C 1
ATOM 728 O O . LEU A 1 92 ? 10.703 -45.094 -35.094 1 98.5 92 LEU A O 1
ATOM 732 N N . ALA A 1 93 ? 11.656 -43.812 -33.656 1 98.06 93 ALA A N 1
ATOM 733 C CA . ALA A 1 93 ? 12.969 -44.375 -33.906 1 98.06 93 ALA A CA 1
ATOM 734 C C . ALA A 1 93 ? 12.984 -45.875 -33.562 1 98.06 93 ALA A C 1
ATOM 736 O O . ALA A 1 93 ? 13.547 -46.656 -34.312 1 98.06 93 ALA A O 1
ATOM 737 N N . PHE A 1 94 ? 12.352 -46.25 -32.5 1 98.44 94 PHE A N 1
ATOM 738 C CA . PHE A 1 94 ? 12.281 -47.656 -32.125 1 98.44 94 PHE A CA 1
ATOM 739 C C . PHE A 1 94 ? 11.477 -48.469 -33.125 1 98.44 94 PHE A C 1
ATOM 741 O O . PHE A 1 94 ? 11.805 -49.625 -33.438 1 98.44 94 PHE A O 1
ATOM 748 N N . GLU A 1 95 ? 10.445 -47.812 -33.625 1 97.62 95 GLU A N 1
ATOM 749 C CA . GLU A 1 95 ? 9.656 -48.438 -34.688 1 97.62 95 GLU A CA 1
ATOM 750 C C . GLU A 1 95 ? 10.508 -48.719 -35.906 1 97.62 95 GLU A C 1
ATOM 752 O O . GLU A 1 95 ? 10.383 -49.781 -36.531 1 97.62 95 GLU A O 1
ATOM 757 N N . HIS A 1 96 ? 11.312 -47.844 -36.25 1 96.81 96 HIS A N 1
ATOM 758 C CA . HIS A 1 96 ? 12.195 -48 -37.406 1 96.81 96 HIS A CA 1
ATOM 759 C C . HIS A 1 96 ? 13.18 -49.156 -37.188 1 96.81 96 HIS A C 1
ATOM 761 O O . HIS A 1 96 ? 13.633 -49.781 -38.125 1 96.81 96 HIS A O 1
ATOM 767 N N . LEU A 1 97 ? 13.422 -49.469 -35.906 1 96.81 97 LEU A N 1
ATOM 768 C CA . LEU A 1 97 ? 14.312 -50.594 -35.594 1 96.81 97 LEU A CA 1
ATOM 769 C C . LEU A 1 97 ? 13.539 -51.875 -35.531 1 96.81 97 LEU A C 1
ATOM 771 O O . LEU A 1 97 ? 14.125 -52.938 -35.281 1 96.81 97 LEU A O 1
ATOM 775 N N . GLY A 1 98 ? 12.125 -51.75 -35.656 1 96.69 98 GLY A N 1
ATOM 776 C CA . GLY A 1 98 ? 11.305 -52.969 -35.75 1 96.69 98 GLY A CA 1
ATOM 777 C C . GLY A 1 98 ? 10.43 -53.188 -34.531 1 96.69 98 GLY A C 1
ATOM 778 O O . GLY A 1 98 ? 9.695 -54.156 -34.469 1 96.69 98 GLY A O 1
ATOM 779 N N . MET A 1 99 ? 10.531 -52.312 -33.469 1 97.56 99 MET A N 1
ATOM 780 C CA . MET A 1 99 ? 9.688 -52.438 -32.281 1 97.56 99 MET A CA 1
ATOM 781 C C . MET A 1 99 ? 8.227 -52.188 -32.625 1 97.56 99 MET A C 1
ATOM 783 O O . MET A 1 99 ? 7.914 -51.219 -33.375 1 97.56 99 MET A O 1
ATOM 787 N N . ASN A 1 100 ? 7.332 -52.969 -32.156 1 97.75 100 ASN A N 1
ATOM 788 C CA . ASN A 1 100 ? 5.898 -52.781 -32.344 1 97.75 100 ASN A CA 1
ATOM 789 C C . ASN A 1 100 ? 5.32 -51.875 -31.25 1 97.75 100 ASN A C 1
ATOM 791 O O . ASN A 1 100 ? 4.598 -52.344 -30.375 1 97.75 100 ASN A O 1
ATOM 795 N N . VAL A 1 101 ? 5.664 -50.656 -31.344 1 98.31 101 VAL A N 1
ATOM 796 C CA . VAL A 1 101 ? 5.277 -49.75 -30.281 1 98.31 101 VAL A CA 1
ATOM 797 C C . VAL A 1 101 ? 4.352 -48.656 -30.844 1 98.31 101 VAL A C 1
ATOM 799 O O . VAL A 1 101 ? 4.156 -47.625 -30.219 1 98.31 101 VAL A O 1
ATOM 802 N N . GLU A 1 102 ? 3.73 -48.875 -31.969 1 97.62 102 GLU A N 1
ATOM 803 C CA . GLU A 1 102 ? 2.848 -47.906 -32.625 1 97.62 102 GLU A CA 1
ATOM 804 C C . GLU A 1 102 ? 1.662 -47.562 -31.719 1 97.62 102 GLU A C 1
ATOM 806 O O . GLU A 1 102 ? 1.189 -46.406 -31.734 1 97.62 102 GLU A O 1
ATOM 811 N N . PHE A 1 103 ? 1.178 -48.562 -31.016 1 97.44 103 PHE A N 1
ATOM 812 C CA . PHE A 1 103 ? 0.018 -48.312 -30.172 1 97.44 103 PHE A CA 1
ATOM 813 C C . PHE A 1 103 ? 0.305 -47.219 -29.156 1 97.44 103 PHE A C 1
ATOM 815 O O . PHE A 1 103 ? -0.585 -46.438 -28.797 1 97.44 103 PHE A O 1
ATOM 822 N N . LEU A 1 104 ? 1.563 -47.125 -28.672 1 98.19 104 LEU A N 1
ATOM 823 C CA . LEU A 1 104 ? 1.942 -46.062 -27.75 1 98.19 104 LEU A CA 1
ATOM 824 C C . LEU A 1 104 ? 1.937 -44.719 -28.469 1 98.19 104 LEU A C 1
ATOM 826 O O . LEU A 1 104 ? 1.491 -43.688 -27.891 1 98.19 104 LEU A O 1
ATOM 830 N N . ARG A 1 105 ? 2.344 -44.656 -29.688 1 98 105 ARG A N 1
ATOM 831 C CA . ARG A 1 105 ? 2.383 -43.406 -30.453 1 98 105 ARG A CA 1
ATOM 832 C C . ARG A 1 105 ? 0.975 -42.906 -30.766 1 98 105 ARG A C 1
ATOM 834 O O . ARG A 1 105 ? 0.712 -41.688 -30.719 1 98 105 ARG A O 1
ATOM 841 N N . VAL A 1 106 ? 0.136 -43.812 -31.047 1 96.75 106 VAL A N 1
ATOM 842 C CA . VAL A 1 106 ? -1.258 -43.469 -31.297 1 96.75 106 VAL A CA 1
ATOM 843 C C . VAL A 1 106 ? -1.862 -42.844 -30.047 1 96.75 106 VAL A C 1
ATOM 845 O O . VAL A 1 106 ? -2.547 -41.812 -30.125 1 96.75 106 VAL A O 1
ATOM 848 N N . ARG A 1 107 ? -1.532 -43.469 -28.922 1 96.25 107 ARG A N 1
ATOM 849 C CA . ARG A 1 107 ? -2.01 -42.938 -27.656 1 96.25 107 ARG A CA 1
ATOM 850 C C . ARG A 1 107 ? -1.458 -41.531 -27.422 1 96.25 107 ARG A C 1
ATOM 852 O O . ARG A 1 107 ? -2.188 -40.656 -26.984 1 96.25 107 ARG A O 1
ATOM 859 N N . LEU A 1 108 ? -0.202 -41.375 -27.688 1 96.94 108 LEU A N 1
ATOM 860 C CA . LEU A 1 108 ? 0.444 -40.062 -27.516 1 96.94 108 LEU A CA 1
ATOM 861 C C . LEU A 1 108 ? -0.242 -39 -28.359 1 96.94 108 LEU A C 1
ATOM 863 O O . LEU A 1 108 ? -0.509 -37.906 -27.891 1 96.94 108 LEU A O 1
ATOM 867 N N . ARG A 1 109 ? -0.578 -39.312 -29.547 1 95.06 109 ARG A N 1
ATOM 868 C CA . ARG A 1 109 ? -1.23 -38.375 -30.453 1 95.06 109 ARG A CA 1
ATOM 869 C C . ARG A 1 109 ? -2.6 -37.969 -29.922 1 95.06 109 ARG A C 1
ATOM 871 O O . ARG A 1 109 ? -2.975 -36.812 -29.984 1 95.06 109 ARG A O 1
ATOM 878 N N . ARG A 1 110 ? -3.301 -38.969 -29.438 1 93.69 110 ARG A N 1
ATOM 879 C CA . ARG A 1 110 ? -4.617 -38.688 -28.875 1 93.69 110 ARG A CA 1
ATOM 880 C C . ARG A 1 110 ? -4.516 -37.75 -27.656 1 93.69 110 ARG A C 1
ATOM 882 O O . ARG A 1 110 ? -5.277 -36.781 -27.547 1 93.69 110 ARG A O 1
ATOM 889 N N . ILE A 1 111 ? -3.559 -38.062 -26.828 1 94.88 111 ILE A N 1
ATOM 890 C CA . ILE A 1 111 ? -3.355 -37.25 -25.625 1 94.88 111 ILE A CA 1
ATOM 891 C C . ILE A 1 111 ? -2.984 -35.812 -26.016 1 94.88 111 ILE A C 1
ATOM 893 O O . ILE A 1 111 ? -3.52 -34.875 -25.453 1 94.88 111 ILE A O 1
ATOM 897 N N . VAL A 1 112 ? -2.062 -35.688 -26.984 1 93.88 112 VAL A N 1
ATOM 898 C CA . VAL A 1 112 ? -1.63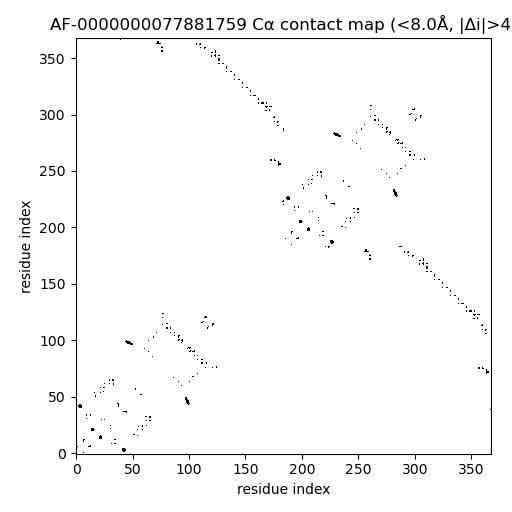2 -34.375 -27.438 1 93.88 112 VAL A CA 1
ATOM 899 C C . VAL A 1 112 ? -2.818 -33.625 -28.031 1 93.88 112 VAL A C 1
ATOM 901 O O . VAL A 1 112 ? -2.984 -32.438 -27.781 1 93.88 112 VAL A O 1
ATOM 904 N N . SER A 1 113 ? -3.643 -34.312 -28.734 1 91.88 113 SER A N 1
ATOM 905 C CA . SER A 1 113 ? -4.824 -33.688 -29.328 1 91.88 113 SER A CA 1
ATOM 906 C C . SER A 1 113 ? -5.758 -33.125 -28.25 1 91.88 113 SER A C 1
ATOM 908 O O . SER A 1 113 ? -6.215 -31.984 -28.344 1 91.88 113 SER A O 1
ATOM 910 N N . ILE A 1 114 ? -5.969 -33.875 -27.25 1 90.12 114 ILE A N 1
ATOM 911 C CA . ILE A 1 114 ? -6.859 -33.469 -26.172 1 90.12 114 ILE A CA 1
ATOM 912 C C . ILE A 1 114 ? -6.234 -32.312 -25.375 1 90.12 114 ILE A C 1
ATOM 914 O O . ILE A 1 114 ? -6.898 -31.328 -25.078 1 90.12 114 ILE A O 1
ATOM 918 N N . ALA A 1 115 ? -4.941 -32.469 -25.141 1 89.94 115 ALA A N 1
ATOM 919 C CA . ALA A 1 115 ? -4.266 -31.547 -24.234 1 89.94 115 ALA A CA 1
ATOM 920 C C . ALA A 1 115 ? -3.943 -30.234 -24.953 1 89.94 115 ALA A C 1
ATOM 922 O O . ALA A 1 115 ? -3.865 -29.172 -24.312 1 89.94 115 ALA A O 1
ATOM 923 N N . TYR A 1 116 ? -3.857 -30.219 -26.328 1 90.12 116 TYR A N 1
ATOM 924 C CA . TYR A 1 116 ? -3.297 -29.016 -26.938 1 90.12 116 TYR A CA 1
ATOM 925 C C . TYR A 1 116 ? -4.098 -28.609 -28.172 1 90.12 116 TYR A C 1
ATOM 927 O O . TYR A 1 116 ? -3.99 -27.469 -28.641 1 90.12 116 TYR A O 1
ATOM 935 N N . GLU A 1 117 ? -4.812 -29.406 -28.656 1 85.62 117 GLU A N 1
ATOM 936 C CA . GLU A 1 117 ? -5.363 -29.094 -29.969 1 85.62 117 GLU A CA 1
ATOM 937 C C . GLU A 1 117 ? -6.867 -28.844 -29.891 1 85.62 117 GLU A C 1
ATOM 939 O O . GLU A 1 117 ? -7.5 -28.531 -30.891 1 85.62 117 GLU A O 1
ATOM 944 N N . THR A 1 118 ? -7.473 -28.969 -28.797 1 82.56 118 THR A N 1
ATOM 945 C CA . THR A 1 118 ? -8.898 -28.688 -28.641 1 82.56 118 THR A CA 1
ATOM 946 C C . THR A 1 118 ? -9.102 -27.359 -27.922 1 82.56 118 THR A C 1
ATOM 948 O O . THR A 1 118 ? -8.242 -26.906 -27.172 1 82.56 118 THR A O 1
ATOM 951 N N . ASP A 1 119 ? -10.156 -26.688 -28.203 1 80.81 119 ASP A N 1
ATOM 952 C CA . ASP A 1 119 ? -10.484 -25.406 -27.578 1 80.81 119 ASP A CA 1
ATOM 953 C C . ASP A 1 119 ? -10.609 -25.547 -26.062 1 80.81 119 ASP A C 1
ATOM 955 O O . ASP A 1 119 ? -10.164 -24.672 -25.328 1 80.81 119 ASP A O 1
ATOM 959 N N . GLY A 1 120 ? -11.078 -26.609 -25.719 1 84.88 120 GLY A N 1
ATOM 960 C CA . GLY A 1 120 ? -11.234 -26.859 -24.297 1 84.88 120 GLY A CA 1
ATOM 961 C C . GLY A 1 120 ? -9.914 -26.953 -23.547 1 84.88 120 GLY A C 1
ATOM 962 O O . GLY A 1 120 ? -9.828 -26.594 -22.375 1 84.88 120 GLY A O 1
ATOM 963 N N . ALA A 1 121 ? -8.914 -27.328 -24.312 1 86.5 121 ALA A N 1
ATOM 964 C CA . ALA A 1 121 ? -7.598 -27.484 -23.703 1 86.5 121 ALA A CA 1
ATOM 965 C C . ALA A 1 121 ? -7.016 -26.125 -23.297 1 86.5 121 ALA A C 1
ATOM 967 O O . ALA A 1 121 ? -6.527 -25.953 -22.188 1 86.5 121 ALA A O 1
ATOM 968 N N . SER A 1 122 ? -7.051 -25.219 -24.266 1 86.56 122 SER A N 1
ATOM 969 C CA . SER A 1 122 ? -6.523 -23.891 -24 1 86.56 122 SER A CA 1
ATOM 970 C C . SER A 1 122 ? -7.266 -23.219 -22.859 1 86.56 122 SER A C 1
ATOM 972 O O . SER A 1 122 ? -6.648 -22.594 -22 1 86.56 122 SER A O 1
ATOM 974 N N . GLU A 1 123 ? -8.531 -23.359 -22.828 1 88.88 123 GLU A N 1
ATOM 975 C CA . GLU A 1 123 ? -9.352 -22.766 -21.766 1 88.88 123 GLU A CA 1
ATOM 976 C C . GLU A 1 123 ? -9.031 -23.391 -20.406 1 88.88 123 GLU A C 1
ATOM 978 O O . GLU A 1 123 ? -8.969 -22.688 -19.406 1 88.88 123 GLU A O 1
ATOM 983 N N . THR A 1 124 ? -8.82 -24.625 -20.438 1 92.06 124 THR A N 1
ATOM 984 C CA . THR A 1 124 ? -8.492 -25.312 -19.203 1 92.06 124 THR A CA 1
ATOM 985 C C . THR A 1 124 ? -7.137 -24.859 -18.656 1 92.06 124 THR A C 1
ATOM 987 O O . THR A 1 124 ? -6.984 -24.641 -17.453 1 92.06 124 THR A O 1
ATOM 990 N N . ARG A 1 125 ? -6.215 -24.75 -19.531 1 87.62 125 ARG A N 1
ATOM 991 C CA . ARG A 1 125 ? -4.906 -24.266 -19.109 1 87.62 125 ARG A CA 1
ATOM 992 C C . ARG A 1 125 ? -5 -22.859 -18.531 1 87.62 125 ARG A C 1
ATOM 994 O O . ARG A 1 125 ? -4.363 -22.547 -17.531 1 87.62 125 ARG A O 1
ATOM 1001 N N . ARG A 1 126 ? -5.703 -22.031 -19.094 1 89.12 126 ARG A N 1
ATOM 1002 C CA . ARG A 1 126 ? -5.914 -20.688 -18.594 1 89.12 126 ARG A CA 1
ATOM 1003 C C . ARG A 1 126 ? -6.57 -20.688 -17.219 1 89.12 126 ARG A C 1
ATOM 1005 O O . ARG A 1 126 ? -6.16 -19.953 -16.328 1 89.12 126 ARG A O 1
ATOM 1012 N N . TYR A 1 127 ? -7.555 -21.484 -17.156 1 94.31 127 TYR A N 1
ATOM 1013 C CA . TYR A 1 127 ? -8.234 -21.641 -15.867 1 94.31 127 TYR A CA 1
ATOM 1014 C C . TYR A 1 127 ? -7.246 -22 -14.766 1 94.31 127 TYR A C 1
ATOM 1016 O O . TYR A 1 127 ? -7.25 -21.391 -13.695 1 94.31 127 TYR A O 1
ATOM 1024 N N . LEU A 1 128 ? -6.426 -22.969 -15.055 1 92.5 128 LEU A N 1
ATOM 1025 C CA . LEU A 1 128 ? -5.469 -23.422 -14.055 1 92.5 128 LEU A CA 1
ATOM 1026 C C . LEU A 1 128 ? -4.488 -22.297 -13.695 1 92.5 128 LEU A C 1
ATOM 1028 O O . LEU A 1 128 ? -4.18 -22.094 -12.523 1 92.5 128 LEU A O 1
ATOM 1032 N N . LYS A 1 129 ? -4.008 -21.656 -14.695 1 91.69 129 LYS A N 1
ATOM 1033 C CA . LYS A 1 129 ? -3.1 -20.531 -14.477 1 91.69 129 LYS A CA 1
ATOM 1034 C C . LYS A 1 129 ? -3.77 -19.438 -13.648 1 91.69 129 LYS A C 1
ATOM 1036 O O . LYS A 1 129 ? -3.191 -18.953 -12.68 1 91.69 129 LYS A O 1
ATOM 1041 N N . TYR A 1 130 ? -4.945 -19.094 -13.984 1 95.56 130 TYR A N 1
ATOM 1042 C CA . TYR A 1 130 ? -5.676 -18.031 -13.305 1 95.56 130 TYR A CA 1
ATOM 1043 C C . TYR A 1 130 ? -6.031 -18.422 -11.875 1 95.56 130 TYR A C 1
ATOM 1045 O O . TYR A 1 130 ? -6.035 -17.594 -10.977 1 95.56 130 TYR A O 1
ATOM 1053 N N . ARG A 1 131 ? -6.316 -19.625 -11.734 1 95.62 131 ARG A N 1
ATOM 1054 C CA . ARG A 1 131 ? -6.605 -20.109 -10.391 1 95.62 131 ARG A CA 1
ATOM 1055 C C . ARG A 1 131 ? -5.414 -19.906 -9.469 1 95.62 131 ARG A C 1
ATOM 1057 O O . ARG A 1 131 ? -5.578 -19.484 -8.32 1 95.62 131 ARG A O 1
ATOM 1064 N N . THR A 1 132 ? -4.309 -20.203 -9.945 1 94.75 132 THR A N 1
ATOM 1065 C CA . THR A 1 132 ? -3.09 -20 -9.164 1 94.75 132 THR A CA 1
ATOM 1066 C C . THR A 1 132 ? -2.871 -18.516 -8.891 1 94.75 132 THR A C 1
ATOM 1068 O O . THR A 1 132 ? -2.555 -18.125 -7.762 1 94.75 132 THR A O 1
ATOM 1071 N N . GLU A 1 133 ? -3.043 -17.719 -9.867 1 95.25 133 GLU A N 1
ATOM 1072 C CA . GLU A 1 133 ? -2.873 -16.281 -9.727 1 95.25 133 GLU A CA 1
ATOM 1073 C C . GLU A 1 133 ? -3.883 -15.703 -8.734 1 95.25 133 GLU A C 1
ATOM 1075 O O . GLU A 1 133 ? -3.547 -14.82 -7.941 1 95.25 133 GLU A O 1
ATOM 1080 N N . HIS A 1 134 ? -5.023 -16.188 -8.773 1 97.5 134 HIS A N 1
ATOM 1081 C CA . HIS A 1 134 ? -6.07 -15.742 -7.859 1 97.5 134 HIS A CA 1
ATOM 1082 C C . HIS A 1 134 ? -5.719 -16.078 -6.414 1 97.5 134 HIS A C 1
ATOM 1084 O O . HIS A 1 134 ? -5.887 -15.234 -5.523 1 97.5 134 HIS A O 1
ATOM 1090 N N . SER A 1 135 ? -5.258 -17.219 -6.246 1 96.62 135 SER A N 1
ATOM 1091 C CA . SER A 1 135 ? -4.844 -17.625 -4.906 1 96.62 135 SER A CA 1
ATOM 1092 C C . SER A 1 135 ? -3.721 -16.75 -4.383 1 96.62 135 SER A C 1
ATOM 1094 O O . SER A 1 135 ? -3.729 -16.344 -3.215 1 96.62 135 SER A O 1
ATOM 1096 N N . GLN A 1 136 ? -2.832 -16.484 -5.227 1 97.25 136 GLN A N 1
ATOM 1097 C CA . GLN A 1 136 ? -1.73 -15.609 -4.848 1 97.25 136 GLN A CA 1
ATOM 1098 C C . GLN A 1 136 ? -2.234 -14.211 -4.496 1 97.25 136 GLN A C 1
ATOM 1100 O O . GLN A 1 136 ? -1.768 -13.602 -3.531 1 97.25 136 GLN A O 1
ATOM 1105 N N . ALA A 1 137 ? -3.133 -13.734 -5.23 1 97 137 ALA A N 1
ATOM 1106 C CA . ALA A 1 137 ? -3.725 -12.422 -4.965 1 97 137 ALA A CA 1
ATOM 1107 C C . ALA A 1 137 ? -4.445 -12.414 -3.619 1 97 137 ALA A C 1
ATOM 1109 O O . ALA A 1 137 ? -4.34 -11.445 -2.857 1 97 137 ALA A O 1
ATOM 1110 N N . ASP A 1 138 ? -5.129 -13.445 -3.305 1 96.56 138 ASP A N 1
ATOM 1111 C CA . ASP A 1 138 ? -5.816 -13.562 -2.021 1 96.56 138 ASP A CA 1
ATOM 1112 C C . ASP A 1 138 ? -4.824 -13.508 -0.862 1 96.56 138 ASP A C 1
ATOM 1114 O O . ASP A 1 138 ? -5.078 -12.852 0.148 1 96.56 138 ASP A O 1
ATOM 1118 N N . ASP A 1 139 ? -3.773 -14.156 -1.084 1 97.06 139 ASP A N 1
ATOM 1119 C CA . ASP A 1 139 ? -2.738 -14.141 -0.056 1 97.06 139 ASP A CA 1
ATOM 1120 C C . ASP A 1 139 ? -2.164 -12.734 0.128 1 97.06 139 ASP A C 1
ATOM 1122 O O . ASP A 1 139 ? -1.932 -12.297 1.256 1 97.06 139 ASP A O 1
ATOM 1126 N N . GLU A 1 140 ? -1.934 -12.094 -0.943 1 97.44 140 GLU A N 1
ATOM 1127 C CA . GLU A 1 140 ? -1.4 -10.734 -0.88 1 97.44 140 GLU A CA 1
ATOM 1128 C C . GLU A 1 140 ? -2.383 -9.789 -0.199 1 97.44 140 GLU A C 1
ATOM 1130 O O . GLU A 1 140 ? -1.979 -8.922 0.578 1 97.44 140 GLU A O 1
ATOM 1135 N N . ILE A 1 141 ? -3.609 -9.938 -0.406 1 98.12 141 ILE A N 1
ATOM 1136 C CA . ILE A 1 141 ? -4.637 -9.117 0.226 1 98.12 141 ILE A CA 1
ATOM 1137 C C . ILE A 1 141 ? -4.617 -9.336 1.737 1 98.12 141 ILE A C 1
ATOM 1139 O O . ILE A 1 141 ? -4.66 -8.375 2.512 1 98.12 141 ILE A O 1
ATOM 1143 N N . LYS A 1 142 ? -4.488 -10.555 2.146 1 97.69 142 LYS A N 1
ATOM 1144 C CA . LYS A 1 142 ? -4.406 -10.867 3.57 1 97.69 142 LYS A CA 1
ATOM 1145 C C . LYS A 1 142 ? -3.188 -10.203 4.207 1 97.69 142 LYS A C 1
ATOM 1147 O O . LYS A 1 142 ? -3.262 -9.703 5.332 1 97.69 142 LYS A O 1
ATOM 1152 N N . ASN A 1 143 ? -2.178 -10.227 3.475 1 97.88 143 ASN A N 1
ATOM 1153 C CA . ASN A 1 143 ? -0.963 -9.578 3.955 1 97.88 143 ASN A CA 1
ATOM 1154 C C . ASN A 1 143 ? -1.164 -8.078 4.129 1 97.88 143 ASN A C 1
ATOM 1156 O O . ASN A 1 143 ? -0.76 -7.504 5.145 1 97.88 143 ASN A O 1
ATOM 1160 N N . ILE A 1 144 ? -1.77 -7.453 3.191 1 97.94 144 ILE A N 1
ATOM 1161 C CA . ILE A 1 144 ? -2.045 -6.023 3.252 1 97.94 144 ILE A CA 1
ATOM 1162 C C . ILE A 1 144 ? -2.955 -5.727 4.441 1 97.94 144 ILE A C 1
ATOM 1164 O O . ILE A 1 144 ? -2.74 -4.75 5.164 1 97.94 144 ILE A O 1
ATOM 1168 N N . GLU A 1 145 ? -3.898 -6.559 4.641 1 98.31 145 GLU A N 1
ATOM 1169 C CA . GLU A 1 145 ? -4.809 -6.375 5.77 1 98.31 145 GLU A CA 1
ATOM 1170 C C . GLU A 1 145 ? -4.059 -6.422 7.098 1 98.31 145 GLU A C 1
ATOM 1172 O O . GLU A 1 145 ? -4.312 -5.609 7.988 1 98.31 145 GLU A O 1
ATOM 1177 N N . THR A 1 146 ? -3.213 -7.371 7.184 1 98.19 146 THR A N 1
ATOM 1178 C CA . THR A 1 146 ? -2.43 -7.504 8.406 1 98.19 146 THR A CA 1
ATOM 1179 C C . THR A 1 146 ? -1.578 -6.258 8.641 1 98.19 146 THR A C 1
ATOM 1181 O O . THR A 1 146 ? -1.553 -5.719 9.75 1 98.19 146 THR A O 1
ATOM 1184 N N . LYS A 1 147 ? -0.904 -5.785 7.641 1 97.81 147 LYS A N 1
ATOM 1185 C CA . LYS A 1 147 ? -0.069 -4.59 7.746 1 97.81 147 LYS A CA 1
ATOM 1186 C C . LYS A 1 147 ? -0.91 -3.355 8.055 1 97.81 147 LYS A C 1
ATOM 1188 O O . LYS A 1 147 ? -0.473 -2.467 8.789 1 97.81 147 LYS A O 1
ATOM 1193 N N . LEU A 1 148 ? -2.068 -3.252 7.473 1 98.38 148 LEU A N 1
ATOM 1194 C CA . LEU A 1 148 ? -2.979 -2.145 7.738 1 98.38 148 LEU A CA 1
ATOM 1195 C C . LEU A 1 148 ? -3.4 -2.125 9.203 1 98.38 148 LEU A C 1
ATOM 1197 O O . LEU A 1 148 ? -3.457 -1.06 9.82 1 98.38 148 LEU A O 1
ATOM 1201 N N . GLU A 1 149 ? -3.65 -3.266 9.758 1 97.75 149 GLU A N 1
ATOM 1202 C CA . GLU A 1 149 ? -4.012 -3.348 11.172 1 97.75 149 GLU A CA 1
ATOM 1203 C C . GLU A 1 149 ? -2.867 -2.881 12.062 1 97.75 149 GLU A C 1
ATOM 1205 O O . GLU A 1 149 ? -3.09 -2.168 13.047 1 97.75 149 GLU A O 1
ATOM 1210 N N . GLU A 1 150 ? -1.709 -3.295 11.766 1 97.69 150 GLU A N 1
ATOM 1211 C CA . GLU A 1 150 ? -0.535 -2.848 12.508 1 97.69 150 GLU A CA 1
ATOM 1212 C C . GLU A 1 150 ? -0.383 -1.33 12.438 1 97.69 150 GLU A C 1
ATOM 1214 O O . GLU A 1 150 ? -0.063 -0.686 13.438 1 97.69 150 GLU A O 1
ATOM 1219 N N . LEU A 1 151 ? -0.578 -0.791 11.258 1 97.81 151 LEU A N 1
ATOM 1220 C CA . LEU A 1 151 ? -0.511 0.654 11.07 1 97.81 151 LEU A CA 1
ATOM 1221 C C . LEU A 1 151 ? -1.577 1.362 11.898 1 97.81 151 LEU A C 1
ATOM 1223 O O . LEU A 1 151 ? -1.298 2.375 12.547 1 97.81 151 LEU A O 1
ATOM 1227 N N . LYS A 1 152 ? -2.736 0.83 11.906 1 98.12 152 LYS A N 1
ATOM 1228 C CA . LYS A 1 152 ? -3.824 1.405 12.688 1 98.12 152 LYS A CA 1
ATOM 1229 C C . LYS A 1 152 ? -3.486 1.403 14.18 1 98.12 152 LYS A C 1
ATOM 1231 O O . LYS A 1 152 ? -3.738 2.387 14.875 1 98.12 152 LYS A O 1
ATOM 1236 N N . GLU A 1 153 ? -2.947 0.328 14.609 1 97.88 15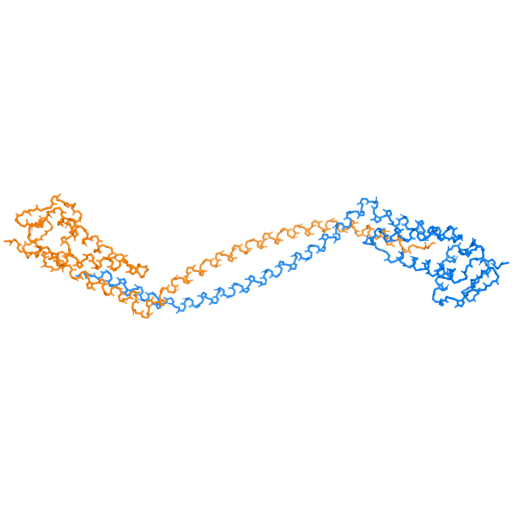3 GLU A N 1
ATOM 1237 C CA . GLU A 1 153 ? -2.576 0.221 16.016 1 97.88 153 GLU A CA 1
ATOM 1238 C C . GLU A 1 153 ? -1.506 1.244 16.391 1 97.88 153 GLU A C 1
ATOM 1240 O O . GLU A 1 153 ? -1.602 1.903 17.422 1 97.88 153 GLU A O 1
ATOM 1245 N N . ALA A 1 154 ? -0.504 1.34 15.617 1 97.25 154 ALA A N 1
ATOM 1246 C CA . ALA A 1 154 ? 0.563 2.311 15.844 1 97.25 154 ALA A CA 1
ATOM 1247 C C . ALA A 1 154 ? 0.016 3.734 15.852 1 97.25 154 ALA A C 1
ATOM 1249 O O . ALA A 1 154 ? 0.38 4.543 16.719 1 97.25 154 ALA A O 1
ATOM 1250 N N . CYS A 1 155 ? -0.852 4.059 14.906 1 97.69 155 CYS A N 1
ATOM 1251 C CA . CYS A 1 155 ? -1.456 5.383 14.812 1 97.69 155 CYS A CA 1
ATOM 1252 C C . CYS A 1 155 ? -2.32 5.676 16.031 1 97.69 155 CYS A C 1
ATOM 1254 O O . CYS A 1 155 ? -2.27 6.777 16.578 1 97.69 155 CYS A O 1
ATOM 1256 N N . ASN A 1 156 ? -3.086 4.652 16.453 1 97.06 156 ASN A N 1
ATOM 1257 C CA . ASN A 1 156 ? -3.906 4.793 17.656 1 97.06 156 ASN A CA 1
ATOM 1258 C C . ASN A 1 156 ? -3.051 5.043 18.891 1 97.06 156 ASN A C 1
ATOM 1260 O O . ASN A 1 156 ? -3.395 5.875 19.734 1 97.06 156 ASN A O 1
ATOM 1264 N N . GLY A 1 157 ? -1.978 4.234 18.969 1 97 157 GLY A N 1
ATOM 1265 C CA . GLY A 1 157 ? -1.062 4.465 20.078 1 97 157 GLY A CA 1
ATOM 1266 C C . GLY A 1 157 ? -0.48 5.867 20.094 1 97 157 GLY A C 1
ATOM 1267 O O . GLY A 1 157 ? -0.412 6.508 21.141 1 97 157 GLY A O 1
ATOM 1268 N N . PHE A 1 158 ? -0.082 6.387 19 1 97.12 158 PHE A N 1
ATOM 1269 C CA . PHE A 1 158 ? 0.457 7.734 18.891 1 97.12 158 PHE A CA 1
ATOM 1270 C C . PHE A 1 158 ? -0.614 8.773 19.188 1 97.12 158 PHE A C 1
ATOM 1272 O O . PHE A 1 158 ? -0.332 9.797 19.828 1 97.12 158 PHE A O 1
ATOM 1279 N N . GLY A 1 159 ? -1.786 8.523 18.734 1 96.12 159 GLY A N 1
ATOM 1280 C CA . GLY A 1 159 ? -2.9 9.398 19.078 1 96.12 159 GLY A CA 1
ATOM 1281 C C . GLY A 1 159 ? -3.125 9.523 20.562 1 96.12 159 GLY A C 1
ATOM 1282 O O . GLY A 1 159 ? -3.363 10.625 21.078 1 96.12 159 GLY A O 1
ATOM 1283 N N . ALA A 1 160 ? -3.062 8.422 21.25 1 96.06 160 ALA A N 1
ATOM 1284 C CA . ALA A 1 160 ? -3.186 8.43 22.703 1 96.06 160 ALA A CA 1
ATOM 1285 C C . ALA A 1 160 ? -2.07 9.25 23.344 1 96.06 160 ALA A C 1
ATOM 1287 O O . ALA A 1 160 ? -2.311 10.008 24.297 1 96.06 160 ALA A O 1
ATOM 1288 N N . TYR A 1 161 ? -0.84 9.109 22.906 1 95.38 161 TYR A N 1
ATOM 1289 C CA . TYR A 1 161 ? 0.302 9.898 23.344 1 95.38 161 TYR A CA 1
ATOM 1290 C C . TYR A 1 161 ? 0.036 11.391 23.172 1 95.38 161 TYR A C 1
ATOM 1292 O O . TYR A 1 161 ? 0.253 12.18 24.094 1 95.38 161 TYR A O 1
ATOM 1300 N N . LEU A 1 162 ? -0.497 11.781 22.062 1 95.81 162 LEU A N 1
ATOM 1301 C CA . LEU A 1 162 ? -0.824 13.18 21.797 1 95.81 162 LEU A CA 1
ATOM 1302 C C . LEU A 1 162 ? -1.888 13.688 22.766 1 95.81 162 LEU A C 1
ATOM 1304 O O . LEU A 1 162 ? -1.79 14.805 23.266 1 95.81 162 LEU A O 1
ATOM 1308 N N . GLU A 1 163 ? -2.871 12.82 23 1 95.38 163 GLU A N 1
ATOM 1309 C CA . GLU A 1 163 ? -3.934 13.203 23.922 1 95.38 163 GLU A CA 1
ATOM 1310 C C . GLU A 1 163 ? -3.379 13.477 25.312 1 95.38 163 GLU A C 1
ATOM 1312 O O . GLU A 1 163 ? -3.871 14.359 26.031 1 95.38 163 GLU A O 1
ATOM 1317 N N . SER A 1 164 ? -2.361 12.797 25.672 1 94.38 164 SER A N 1
ATOM 1318 C CA . SER A 1 164 ? -1.758 12.984 26.984 1 94.38 164 SER A CA 1
ATOM 1319 C C . SER A 1 164 ? -1.021 14.312 27.078 1 94.38 164 SER A C 1
ATOM 1321 O O . SER A 1 164 ? -0.811 14.844 28.172 1 94.38 164 SER A O 1
ATOM 1323 N N . LEU A 1 165 ? -0.595 14.93 25.953 1 92.81 165 LEU A N 1
ATOM 1324 C CA . LEU A 1 165 ? 0.148 16.188 25.906 1 92.81 165 LEU A CA 1
ATOM 1325 C C . LEU A 1 165 ? -0.793 17.359 25.703 1 92.81 165 LEU A C 1
ATOM 1327 O O . LEU A 1 165 ? -0.398 18.516 25.891 1 92.81 165 LEU A O 1
ATOM 1331 N N . LYS A 1 166 ? -2.039 17.031 25.391 1 94.75 166 LYS A N 1
ATOM 1332 C CA . LYS A 1 166 ? -2.994 18.031 24.906 1 94.75 166 LYS A CA 1
ATOM 1333 C C . LYS A 1 166 ? -3.24 19.109 25.969 1 94.75 166 LYS A C 1
ATOM 1335 O O . LYS A 1 166 ? -3.184 20.297 25.688 1 94.75 166 LYS A O 1
ATOM 1340 N N . SER A 1 167 ? -3.465 18.703 27.188 1 92.56 167 SER A N 1
ATOM 1341 C CA . SER A 1 167 ? -3.805 19.625 28.25 1 92.56 167 SER A CA 1
ATOM 1342 C C . SER A 1 167 ? -2.67 20.625 28.5 1 92.56 167 SER A C 1
ATOM 1344 O O . SER A 1 167 ? -2.904 21.828 28.641 1 92.56 167 SER A O 1
ATOM 1346 N N . LYS A 1 168 ? -1.497 20.141 28.578 1 90.5 168 LYS A N 1
ATOM 1347 C CA . LYS A 1 168 ? -0.335 21 28.781 1 90.5 168 LYS A CA 1
ATOM 1348 C C . LYS A 1 168 ? -0.17 22 27.641 1 90.5 168 LYS A C 1
ATOM 1350 O O . LYS A 1 168 ? 0.091 23.172 27.859 1 90.5 168 LYS A O 1
ATOM 1355 N N . ALA A 1 169 ? -0.289 21.5 26.484 1 92.12 169 ALA A N 1
ATOM 1356 C CA . ALA A 1 169 ? -0.16 22.359 25.297 1 92.12 169 ALA A CA 1
ATOM 1357 C C . ALA A 1 169 ? -1.221 23.453 25.297 1 92.12 169 ALA A C 1
ATOM 1359 O O . ALA A 1 169 ? -0.915 24.625 25.047 1 92.12 169 ALA A O 1
ATOM 1360 N N . GLU A 1 170 ? -2.441 23.141 25.625 1 92.44 170 GLU A N 1
ATOM 1361 C CA . GLU A 1 170 ? -3.531 24.109 25.672 1 92.44 170 GLU A CA 1
ATOM 1362 C C . GLU A 1 170 ? -3.303 25.156 26.75 1 92.44 170 GLU A C 1
ATOM 1364 O O . GLU A 1 170 ? -3.613 26.344 26.547 1 92.44 170 GLU A O 1
ATOM 1369 N N . SER A 1 171 ? -2.785 24.656 27.828 1 90.44 171 SER A N 1
ATOM 1370 C CA . SER A 1 171 ? -2.479 25.578 28.922 1 90.44 171 SER A CA 1
ATOM 1371 C C . SER A 1 171 ? -1.431 26.594 28.5 1 90.44 171 SER A C 1
ATOM 1373 O O . SER A 1 171 ? -1.566 27.797 28.781 1 90.44 171 SER A O 1
ATOM 1375 N N . TYR A 1 172 ? -0.466 26.125 27.812 1 89.12 172 TYR A N 1
ATOM 1376 C CA . TYR A 1 172 ? 0.597 27.016 27.359 1 89.12 172 TYR A CA 1
ATOM 1377 C C . TYR A 1 172 ? 0.078 27.984 26.312 1 89.12 172 TYR A C 1
ATOM 1379 O O . TYR A 1 172 ? 0.448 29.172 26.328 1 89.12 172 TYR A O 1
ATOM 1387 N N . GLN A 1 173 ? -0.727 27.547 25.438 1 90.62 173 GLN A N 1
ATOM 1388 C CA . GLN A 1 173 ? -1.34 28.422 24.453 1 90.62 173 GLN A CA 1
ATOM 1389 C C . GLN A 1 173 ? -2.189 29.5 25.125 1 90.62 173 GLN A C 1
ATOM 1391 O O . GLN A 1 173 ? -2.162 30.656 24.719 1 90.62 173 GLN A O 1
ATOM 1396 N N . ALA A 1 174 ? -2.885 29.094 26.141 1 91.62 174 ALA A N 1
ATOM 1397 C CA . ALA A 1 174 ? -3.725 30.047 26.875 1 91.62 174 ALA A CA 1
ATOM 1398 C C . ALA A 1 174 ? -2.879 31.109 27.562 1 91.62 174 ALA A C 1
ATOM 1400 O O . ALA A 1 174 ? -3.271 32.281 27.641 1 91.62 174 ALA A O 1
ATOM 1401 N N . MET A 1 175 ? -1.752 30.641 28 1 91 175 MET A N 1
ATOM 1402 C CA . MET A 1 175 ? -0.836 31.578 28.641 1 91 175 MET A CA 1
ATOM 1403 C C . MET A 1 175 ? -0.391 32.656 27.656 1 91 175 MET A C 1
ATOM 1405 O O . MET A 1 175 ? -0.372 33.844 28 1 91 175 MET A O 1
ATOM 1409 N N . LEU A 1 176 ? -0.02 32.25 26.531 1 92.62 176 LEU A N 1
ATOM 1410 C CA . LEU A 1 176 ? 0.403 33.219 25.531 1 92.62 176 LEU A CA 1
ATOM 1411 C C . LEU A 1 176 ? -0.747 34.156 25.141 1 92.62 176 LEU A C 1
ATOM 1413 O O . LEU A 1 176 ? -0.557 35.344 25 1 92.62 176 LEU A O 1
ATOM 1417 N N . GLN A 1 177 ? -1.922 33.562 24.984 1 93.25 177 GLN A N 1
ATOM 1418 C CA . GLN A 1 177 ? -3.084 34.344 24.594 1 93.25 177 GLN A CA 1
ATOM 1419 C C . GLN A 1 177 ? -3.42 35.406 25.641 1 93.25 177 GLN A C 1
ATOM 1421 O O . GLN A 1 177 ? -3.811 36.531 25.297 1 93.25 177 GLN A O 1
ATOM 1426 N N . LYS A 1 178 ? -3.266 35.062 26.859 1 93.62 178 LYS A N 1
ATOM 1427 C CA . LYS A 1 178 ? -3.498 36 27.938 1 93.62 178 LYS A CA 1
ATOM 1428 C C . LYS A 1 178 ? -2.535 37.188 27.828 1 93.62 178 LYS A C 1
ATOM 1430 O O . LYS A 1 178 ? -2.934 38.344 28.031 1 93.62 178 LYS A O 1
ATOM 1435 N N . GLU A 1 179 ? -1.306 36.812 27.516 1 93.31 179 GLU A N 1
ATOM 1436 C CA . GLU A 1 179 ? -0.296 37.875 27.391 1 93.31 179 GLU A CA 1
ATOM 1437 C C . GLU A 1 179 ? -0.592 38.812 26.219 1 93.31 179 GLU A C 1
ATOM 1439 O O . GLU A 1 179 ? -0.539 40.031 26.359 1 93.31 179 GLU A O 1
ATOM 1444 N N . VAL A 1 180 ? -0.938 38.25 25.109 1 93.75 180 VAL A N 1
ATOM 1445 C CA . VAL A 1 180 ? -1.176 39.031 23.906 1 93.75 180 VAL A CA 1
ATOM 1446 C C . VAL A 1 180 ? -2.439 39.875 24.062 1 93.75 180 VAL A C 1
ATOM 1448 O O . VAL A 1 180 ? -2.506 41 23.578 1 93.75 180 VAL A O 1
ATOM 1451 N N . ALA A 1 181 ? -3.4 39.406 24.75 1 93.25 181 ALA A N 1
ATOM 1452 C CA . ALA A 1 181 ? -4.699 40.062 24.875 1 93.25 181 ALA A CA 1
ATOM 1453 C C . ALA A 1 181 ? -4.684 41.094 26.016 1 93.25 181 ALA A C 1
ATOM 1455 O O . ALA A 1 181 ? -5.598 41.906 26.125 1 93.25 181 ALA A O 1
ATOM 1456 N N . ALA A 1 182 ? -3.695 41 26.859 1 93.75 182 ALA A N 1
ATOM 1457 C CA . ALA A 1 182 ? -3.631 41.906 27.984 1 93.75 182 ALA A CA 1
ATOM 1458 C C . ALA A 1 182 ? -3.617 43.375 27.531 1 93.75 182 ALA A C 1
ATOM 1460 O O . ALA A 1 182 ? -3.119 43.688 26.438 1 93.75 182 ALA A O 1
ATOM 1461 N N . PRO A 1 183 ? -4.215 44.25 28.375 1 93.19 183 PRO A N 1
ATOM 1462 C CA . PRO A 1 183 ? -4.133 45.656 28.062 1 93.19 183 PRO A CA 1
ATOM 1463 C C . PRO A 1 183 ? -2.693 46.156 27.984 1 93.19 183 PRO A C 1
ATOM 1465 O O . PRO A 1 183 ? -1.803 45.594 28.625 1 93.19 183 PRO A O 1
ATOM 1468 N N . TRP A 1 184 ? -2.625 47.094 27.109 1 92.75 184 TRP A N 1
ATOM 1469 C CA . TRP A 1 184 ?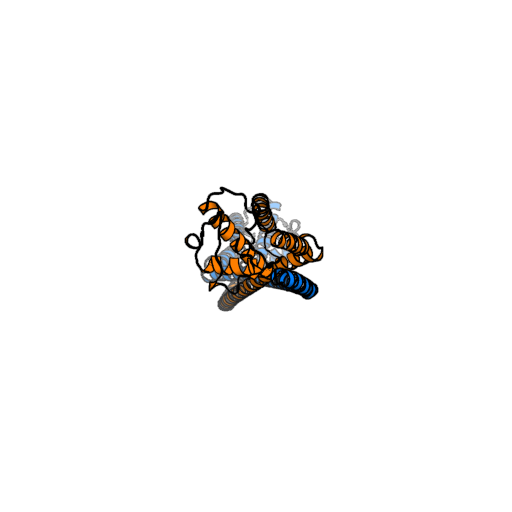 -1.277 47.625 26.938 1 92.75 184 TRP A CA 1
ATOM 1470 C C . TRP A 1 184 ? -0.774 48.25 28.234 1 92.75 184 TRP A C 1
ATOM 1472 O O . TRP A 1 184 ? -1.513 48.969 28.922 1 92.75 184 TRP A O 1
ATOM 1482 N N . MET B 1 1 ? 1.858 73.625 24.891 1 56.69 1 MET B N 1
ATOM 1483 C CA . MET B 1 1 ? 1.64 72.375 24.234 1 56.69 1 MET B CA 1
ATOM 1484 C C . MET B 1 1 ? 0.556 71.562 24.953 1 56.69 1 MET B C 1
ATOM 1486 O O . MET B 1 1 ? 0.42 71.625 26.172 1 56.69 1 MET B O 1
ATOM 1490 N N . LEU B 1 2 ? -0.501 71.125 24.234 1 71.25 2 LEU B N 1
ATOM 1491 C CA . LEU B 1 2 ? -1.619 70.375 24.812 1 71.25 2 LEU B CA 1
ATOM 1492 C C . LEU B 1 2 ? -1.13 69.125 25.531 1 71.25 2 LEU B C 1
ATOM 1494 O O . LEU B 1 2 ? -0.3 68.375 25 1 71.25 2 LEU B O 1
ATOM 1498 N N . GLU B 1 3 ? -1.348 69.062 26.906 1 86.88 3 GLU B N 1
ATOM 1499 C CA . GLU B 1 3 ? -1.042 67.875 27.688 1 86.88 3 GLU B CA 1
ATOM 1500 C C . GLU B 1 3 ? -2.072 66.812 27.453 1 86.88 3 GLU B C 1
ATOM 1502 O O . GLU B 1 3 ? -3.234 67.062 27.156 1 86.88 3 GLU B O 1
ATOM 1507 N N . PHE B 1 4 ? -1.544 65.562 27.438 1 91.62 4 PHE B N 1
ATOM 1508 C CA . PHE B 1 4 ? -2.426 64.438 27.094 1 91.62 4 PHE B CA 1
ATOM 1509 C C . PHE B 1 4 ? -3.604 64.375 28.062 1 91.62 4 PHE B C 1
ATOM 1511 O O . PHE B 1 4 ? -4.703 63.969 27.688 1 91.62 4 PHE B O 1
ATOM 1518 N N . LYS B 1 5 ? -3.436 64.812 29.312 1 89.56 5 LYS B N 1
ATOM 1519 C CA . LYS B 1 5 ? -4.484 64.812 30.328 1 89.56 5 LYS B CA 1
ATOM 1520 C C . LYS B 1 5 ? -5.668 65.688 29.922 1 89.56 5 LYS B C 1
ATOM 1522 O O . LYS B 1 5 ? -6.777 65.5 30.438 1 89.56 5 LYS B O 1
ATOM 1527 N N . ASP B 1 6 ? -5.375 66.562 28.984 1 89.25 6 ASP B N 1
ATOM 1528 C CA . ASP B 1 6 ? -6.406 67.5 28.547 1 89.25 6 ASP B CA 1
ATOM 1529 C C . ASP B 1 6 ? -7.246 66.938 27.422 1 89.25 6 ASP B C 1
ATOM 1531 O O . ASP B 1 6 ? -8.258 67.5 27.031 1 89.25 6 ASP B O 1
ATOM 1535 N N . VAL B 1 7 ? -6.812 65.812 26.906 1 91 7 VAL B N 1
ATOM 1536 C CA . VAL B 1 7 ? -7.539 65.188 25.812 1 91 7 VAL B CA 1
ATOM 1537 C C . VAL B 1 7 ? -8.734 64.438 26.375 1 91 7 VAL B C 1
ATOM 1539 O O . VAL B 1 7 ? -8.57 63.469 27.156 1 91 7 VAL B O 1
ATOM 1542 N N . LYS B 1 8 ? -9.883 64.688 26.031 1 88.94 8 LYS B N 1
ATOM 1543 C CA . LYS B 1 8 ? -11.094 64.125 26.625 1 88.94 8 LYS B CA 1
ATOM 1544 C C . LYS B 1 8 ? -11.641 62.969 25.797 1 88.94 8 LYS B C 1
ATOM 1546 O O . LYS B 1 8 ? -12.43 62.156 26.281 1 88.94 8 LYS B O 1
ATOM 1551 N N . GLY B 1 9 ? -11.273 63.031 24.531 1 92.44 9 GLY B N 1
ATOM 1552 C CA . GLY B 1 9 ? -11.719 62 23.609 1 92.44 9 GLY B CA 1
ATOM 1553 C C . GLY B 1 9 ? -11.031 62.062 22.25 1 92.44 9 GLY B C 1
ATOM 1554 O O . GLY B 1 9 ? -10.141 62.875 22.047 1 92.44 9 GLY B O 1
ATOM 1555 N N . PHE B 1 10 ? -11.438 61.125 21.391 1 94 10 PHE B N 1
ATOM 1556 C CA . PHE B 1 10 ? -10.805 61.031 20.078 1 94 10 PHE B CA 1
ATOM 1557 C C . PHE B 1 10 ? -11.055 62.312 19.281 1 94 10 PHE B C 1
ATOM 1559 O O . PHE B 1 10 ? -10.188 62.781 18.547 1 94 10 PHE B O 1
ATOM 1566 N N . GLU B 1 11 ? -12.172 62.875 19.5 1 91.88 11 GLU B N 1
ATOM 1567 C CA . GLU B 1 11 ? -12.531 64.062 18.766 1 91.88 11 GLU B CA 1
ATOM 1568 C C . GLU B 1 11 ? -11.594 65.25 19.109 1 91.88 11 GLU B C 1
ATOM 1570 O O . GLU B 1 11 ? -11.359 66.125 18.281 1 91.88 11 GLU B O 1
ATOM 1575 N N . ASP B 1 12 ? -11.031 65.188 20.359 1 91.69 12 ASP B N 1
ATOM 1576 C CA . ASP B 1 12 ? -10.125 66.25 20.812 1 91.69 12 ASP B CA 1
ATOM 1577 C C . ASP B 1 12 ? -8.672 65.875 20.547 1 91.69 12 ASP B C 1
ATOM 1579 O O . ASP B 1 12 ? -7.758 66.625 20.828 1 91.69 12 ASP B O 1
ATOM 1583 N N . PHE B 1 13 ? -8.461 64.688 20.016 1 94.94 13 PHE B N 1
ATOM 1584 C CA . PHE B 1 13 ? -7.113 64.188 19.828 1 94.94 13 PHE B CA 1
ATOM 1585 C C . PHE B 1 13 ? -6.531 64.625 18.5 1 94.94 13 PHE B C 1
ATOM 1587 O O . PHE B 1 13 ? -7.164 64.5 17.453 1 94.94 13 PHE B O 1
ATOM 1594 N N . SER B 1 14 ? -5.406 65.25 18.609 1 94.38 14 SER B N 1
ATOM 1595 C CA . SER B 1 14 ? -4.672 65.688 17.422 1 94.38 14 SER B CA 1
ATOM 1596 C C . SER B 1 14 ? -3.184 65.375 17.562 1 94.38 14 SER B C 1
ATOM 1598 O O . SER B 1 14 ? -2.605 65.562 18.625 1 94.38 14 SER B O 1
ATOM 1600 N N . ILE B 1 15 ? -2.654 64.938 16.5 1 95.06 15 ILE B N 1
ATOM 1601 C CA . ILE B 1 15 ? -1.218 64.688 16.469 1 95.06 15 ILE B CA 1
ATOM 1602 C C . ILE B 1 15 ? -0.483 65.938 15.984 1 95.06 15 ILE B C 1
ATOM 1604 O O . ILE B 1 15 ? -0.504 66.25 14.789 1 95.06 15 ILE B O 1
ATOM 1608 N N . THR B 1 16 ? 0.103 66.625 16.891 1 92.94 16 THR B N 1
ATOM 1609 C CA . THR B 1 16 ? 0.774 67.875 16.578 1 92.94 16 THR B CA 1
ATOM 1610 C C . THR B 1 16 ? 2.287 67.688 16.703 1 92.94 16 THR B C 1
ATOM 1612 O O . THR B 1 16 ? 2.785 67.25 17.734 1 92.94 16 THR B O 1
ATOM 1615 N N . ILE B 1 17 ? 2.92 68 15.594 1 90.62 17 ILE B N 1
ATOM 1616 C CA . ILE B 1 17 ? 4.379 68 15.547 1 90.62 17 ILE B CA 1
ATOM 1617 C C . ILE B 1 17 ? 4.914 69.375 15.219 1 90.62 17 ILE B C 1
ATOM 1619 O O . ILE B 1 17 ? 4.508 70 14.227 1 90.62 17 ILE B O 1
ATOM 1623 N N . ASP B 1 18 ? 5.805 69.812 16.047 1 87.94 18 ASP B N 1
ATOM 1624 C CA . ASP B 1 18 ? 6.387 71.125 15.836 1 87.94 18 ASP B CA 1
ATOM 1625 C C . ASP B 1 18 ? 5.309 72.188 15.555 1 87.94 18 ASP B C 1
ATOM 1627 O O . ASP B 1 18 ? 5.43 72.938 14.609 1 87.94 18 ASP B O 1
ATOM 1631 N N . GLY B 1 19 ? 4.207 72 16.328 1 86.69 19 GLY B N 1
ATOM 1632 C CA . GLY B 1 19 ? 3.146 73 16.266 1 86.69 19 GLY B CA 1
ATOM 1633 C C . GLY B 1 19 ? 2.18 72.812 15.125 1 86.69 19 GLY B C 1
ATOM 1634 O O . GLY B 1 19 ? 1.195 73.5 14.984 1 86.69 19 GLY B O 1
ATOM 1635 N N . MET B 1 20 ? 2.475 71.812 14.281 1 90.31 20 MET B N 1
ATOM 1636 C CA . MET B 1 20 ? 1.616 71.562 13.133 1 90.31 20 MET B CA 1
ATOM 1637 C C . MET B 1 20 ? 0.932 70.188 13.273 1 90.31 20 MET B C 1
ATOM 1639 O O . MET B 1 20 ? 1.568 69.188 13.656 1 90.31 20 MET B O 1
ATOM 1643 N N . SER B 1 21 ? -0.307 70.25 13.008 1 94.19 21 SER B N 1
ATOM 1644 C CA . SER B 1 21 ? -1.056 69 13.055 1 94.19 21 SER B CA 1
ATOM 1645 C C . SER B 1 21 ? -0.818 68.188 11.805 1 94.19 21 SER B C 1
ATOM 1647 O O . SER B 1 21 ? -0.805 68.688 10.688 1 94.19 21 SER B O 1
ATOM 1649 N N . ILE B 1 22 ? -0.68 66.875 12 1 94.25 22 ILE B N 1
ATOM 1650 C CA . ILE B 1 22 ? -0.478 66 10.844 1 94.25 22 ILE B CA 1
ATOM 1651 C C . ILE B 1 22 ? -1.638 65 10.727 1 94.25 22 ILE B C 1
ATOM 1653 O O . ILE B 1 22 ? -1.486 63.938 10.148 1 94.25 22 ILE B O 1
ATOM 1657 N N . ASP B 1 23 ? -2.73 65.312 11.273 1 95.12 23 ASP B N 1
ATOM 1658 C CA . ASP B 1 23 ? -3.898 64.438 11.305 1 95.12 23 ASP B CA 1
ATOM 1659 C C . ASP B 1 23 ? -4.312 64 9.891 1 95.12 23 ASP B C 1
ATOM 1661 O O . ASP B 1 23 ? -4.742 62.875 9.664 1 95.12 23 ASP B O 1
ATOM 1665 N N . ALA B 1 24 ? -4.105 64.938 8.945 1 93.56 24 ALA B N 1
ATOM 1666 C CA . ALA B 1 24 ? -4.562 64.688 7.574 1 93.56 24 ALA B CA 1
ATOM 1667 C C . ALA B 1 24 ? -3.719 63.625 6.871 1 93.56 24 ALA B C 1
ATOM 1669 O O . ALA B 1 24 ? -4.137 63.062 5.859 1 93.56 24 ALA B O 1
ATOM 1670 N N . GLU B 1 25 ? -2.588 63.344 7.449 1 94.5 25 GLU B N 1
ATOM 1671 C CA . GLU B 1 25 ? -1.669 62.406 6.828 1 94.5 25 GLU B CA 1
ATOM 1672 C C . GLU B 1 25 ? -2.033 60.969 7.188 1 94.5 25 GLU B C 1
ATOM 1674 O O . GLU B 1 25 ? -1.489 60 6.617 1 94.5 25 GLU B O 1
ATOM 1679 N N . LEU B 1 26 ? -2.969 60.75 8.094 1 96.38 26 LEU B N 1
ATOM 1680 C CA . LEU B 1 26 ? -3.301 59.406 8.602 1 96.38 26 LEU B CA 1
ATOM 1681 C C . LEU B 1 26 ? -4.793 59.125 8.453 1 96.38 26 LEU B C 1
ATOM 1683 O O . LEU B 1 26 ? -5.621 60 8.711 1 96.38 26 LEU B O 1
ATOM 1687 N N . PRO B 1 27 ? -5.066 57.969 7.984 1 96.19 27 PRO B N 1
ATOM 1688 C CA . PRO B 1 27 ? -6.484 57.625 8.008 1 96.19 27 PRO B CA 1
ATOM 1689 C C . PRO B 1 27 ? -7.078 57.625 9.414 1 96.19 27 PRO B C 1
ATOM 1691 O O . PRO B 1 27 ? -6.367 57.375 10.391 1 96.19 27 PRO B O 1
ATOM 1694 N N . ASN B 1 28 ? -8.383 57.812 9.539 1 95.75 28 ASN B N 1
ATOM 1695 C CA . ASN B 1 28 ? -9.078 57.906 10.812 1 95.75 28 ASN B CA 1
ATOM 1696 C C . ASN B 1 28 ? -8.914 56.625 11.648 1 95.75 28 ASN B C 1
ATOM 1698 O O . ASN B 1 28 ? -8.789 56.688 12.867 1 95.75 28 ASN B O 1
ATOM 1702 N N . GLU B 1 29 ? -8.93 55.562 10.992 1 96.56 29 GLU B N 1
ATOM 1703 C CA . GLU B 1 29 ? -8.812 54.281 11.703 1 96.56 29 GLU B CA 1
ATOM 1704 C C . GLU B 1 29 ? -7.461 54.188 12.406 1 96.56 29 GLU B C 1
ATOM 1706 O O . GLU B 1 29 ? -7.398 53.781 13.578 1 96.56 29 GLU B O 1
ATOM 1711 N N . ILE B 1 30 ? -6.477 54.531 11.703 1 97.5 30 ILE B N 1
ATOM 1712 C CA . ILE B 1 30 ? -5.133 54.5 12.281 1 97.5 30 ILE B CA 1
ATOM 1713 C C . ILE B 1 30 ? -5.023 55.5 13.414 1 97.5 30 ILE B C 1
ATOM 1715 O O . ILE B 1 30 ? -4.477 55.219 14.477 1 97.5 30 ILE B O 1
ATOM 1719 N N . ARG B 1 31 ? -5.543 56.688 13.219 1 97.5 31 ARG B N 1
ATOM 1720 C CA . ARG B 1 31 ? -5.504 57.719 14.242 1 97.5 31 ARG B CA 1
ATOM 1721 C C . ARG B 1 31 ? -6.227 57.281 15.508 1 97.5 31 ARG B C 1
ATOM 1723 O O . ARG B 1 31 ? -5.758 57.531 16.625 1 97.5 31 ARG B O 1
ATOM 1730 N N . ASN B 1 32 ? -7.281 56.625 15.242 1 97.62 32 ASN B N 1
ATOM 1731 C CA . ASN B 1 32 ? -8.055 56.125 16.375 1 97.62 32 ASN B CA 1
ATOM 1732 C C . ASN B 1 32 ? -7.273 55.094 17.172 1 97.62 32 ASN B C 1
ATOM 1734 O O . ASN B 1 32 ? -7.238 55.156 18.406 1 97.62 32 ASN B O 1
ATOM 1738 N N . LYS B 1 33 ? -6.691 54.156 16.5 1 97.44 33 LYS B N 1
ATOM 1739 C CA . LYS B 1 33 ? -5.895 53.125 17.172 1 97.44 33 LYS B CA 1
ATOM 1740 C C . LYS B 1 33 ? -4.695 53.75 17.891 1 97.44 33 LYS B C 1
ATOM 1742 O O . LYS B 1 33 ? -4.332 53.344 18.984 1 97.44 33 LYS B O 1
ATOM 1747 N N . TYR B 1 34 ? -4.133 54.688 17.219 1 98.19 34 TYR B N 1
ATOM 1748 C CA . TYR B 1 34 ? -3.016 55.406 17.828 1 98.19 34 TYR B CA 1
ATOM 1749 C C . TYR B 1 34 ? -3.463 56.125 19.094 1 98.19 34 TYR B C 1
ATOM 1751 O O . TYR B 1 34 ? -2.762 56.125 20.109 1 98.19 34 TYR B O 1
ATOM 1759 N N . TYR B 1 35 ? -4.586 56.75 19 1 97.56 35 TYR B N 1
ATOM 1760 C CA . TYR B 1 35 ? -5.176 57.406 20.156 1 97.56 35 TYR B CA 1
ATOM 1761 C C . TYR B 1 35 ? -5.324 56.438 21.328 1 97.56 35 TYR B C 1
ATOM 1763 O O . TYR B 1 35 ? -4.961 56.75 22.469 1 97.56 35 TYR B O 1
ATOM 1771 N N . ARG B 1 36 ? -5.762 55.281 21.016 1 97.06 36 ARG B N 1
ATOM 1772 C CA . ARG B 1 36 ? -5.961 54.281 22.062 1 97.06 36 ARG B CA 1
ATOM 1773 C C . ARG B 1 36 ? -4.633 53.875 22.688 1 97.06 36 ARG B C 1
ATOM 1775 O O . ARG B 1 36 ? -4.555 53.625 23.891 1 97.06 36 ARG B O 1
ATOM 1782 N N . LEU B 1 37 ? -3.648 53.75 21.859 1 97.88 37 LEU B N 1
ATOM 1783 C CA . LEU B 1 37 ? -2.322 53.438 22.391 1 97.88 37 LEU B CA 1
ATOM 1784 C C . LEU B 1 37 ? -1.84 54.562 23.312 1 97.88 37 LEU B C 1
ATOM 1786 O O . LEU B 1 37 ? -1.289 54.281 24.391 1 97.88 37 LEU B O 1
ATOM 1790 N N . CYS B 1 38 ? -2.045 55.781 22.922 1 97.69 38 CYS B N 1
ATOM 1791 C CA . CYS B 1 38 ? -1.674 56.906 23.766 1 97.69 38 CYS B CA 1
ATOM 1792 C C . CYS B 1 38 ? -2.449 56.875 25.062 1 97.69 38 CYS B C 1
ATOM 1794 O O . CYS B 1 38 ? -1.881 57.125 26.141 1 97.69 38 CYS B O 1
ATOM 1796 N N . CYS B 1 39 ? -3.689 56.531 24.953 1 96.81 39 CYS B N 1
ATOM 1797 C CA . CYS B 1 39 ? -4.52 56.469 26.156 1 96.81 39 CYS B CA 1
ATOM 1798 C C . CYS B 1 39 ? -3.98 55.406 27.109 1 96.81 39 CYS B C 1
ATOM 1800 O O . CYS B 1 39 ? -3.922 55.625 28.328 1 96.81 39 CYS B O 1
ATOM 1802 N N . SER B 1 40 ? -3.59 54.344 26.562 1 95.75 40 SER B N 1
ATOM 1803 C CA . SER B 1 40 ? -3.094 53.25 27.391 1 95.75 40 SER B CA 1
ATOM 1804 C C . SER B 1 40 ? -1.837 53.656 28.156 1 95.75 40 SER B C 1
ATOM 1806 O O . SER B 1 40 ? -1.552 53.094 29.219 1 95.75 40 SER B O 1
ATOM 1808 N N . GLN B 1 41 ? -1.112 54.562 27.594 1 96 41 GLN B N 1
ATOM 1809 C CA . GLN B 1 41 ? 0.116 55.031 28.25 1 96 41 GLN B CA 1
ATOM 1810 C C . GLN B 1 41 ? -0.086 56.375 28.922 1 96 41 GLN B C 1
ATOM 1812 O O . GLN B 1 41 ? 0.848 56.906 29.516 1 96 41 GLN B O 1
ATOM 1817 N N . ASN B 1 42 ? -1.225 56.938 28.812 1 95.31 42 ASN B N 1
ATOM 1818 C CA . ASN B 1 42 ? -1.57 58.25 29.359 1 95.31 42 ASN B CA 1
ATOM 1819 C C . ASN B 1 42 ? -0.567 59.312 28.922 1 95.31 42 ASN B C 1
ATOM 1821 O O . ASN B 1 42 ? -0.087 60.094 29.75 1 95.31 42 ASN B O 1
ATOM 1825 N N . ALA B 1 43 ? -0.211 59.219 27.672 1 96.38 43 ALA B N 1
ATOM 1826 C CA . ALA B 1 43 ? 0.757 60.156 27.109 1 96.38 43 ALA B CA 1
ATOM 1827 C C . ALA B 1 43 ? 0.736 60.125 25.578 1 96.38 43 ALA B C 1
ATOM 1829 O O . ALA B 1 43 ? 0.331 59.094 24.984 1 96.38 43 ALA B O 1
ATOM 1830 N N . PHE B 1 44 ? 1.138 61.312 25.031 1 96.56 44 PHE B N 1
ATOM 1831 C CA . PHE B 1 44 ? 1.438 61.25 23.609 1 96.56 44 PHE B CA 1
ATOM 1832 C C . PHE B 1 44 ? 2.699 60.438 23.344 1 96.56 44 PHE B C 1
ATOM 1834 O O . PHE B 1 44 ? 3.771 60.75 23.875 1 96.56 44 PHE B O 1
ATOM 1841 N N . LEU B 1 45 ? 2.562 59.438 22.516 1 97.38 45 LEU B N 1
ATOM 1842 C CA . LEU B 1 45 ? 3.715 58.562 22.297 1 97.38 45 LEU B CA 1
ATOM 1843 C C . LEU B 1 45 ? 4.793 59.281 21.5 1 97.38 45 LEU B C 1
ATOM 1845 O O . LEU B 1 45 ? 5.961 58.875 21.516 1 97.38 45 LEU B O 1
ATOM 1849 N N . HIS B 1 46 ? 4.355 60.344 20.859 1 96.31 46 HIS B N 1
ATOM 1850 C CA . HIS B 1 46 ? 5.281 61.062 20.016 1 96.31 46 HIS B CA 1
ATOM 1851 C C . HIS B 1 46 ? 5.789 62.312 20.703 1 96.31 46 HIS B C 1
ATOM 1853 O O . HIS B 1 46 ? 6.328 63.219 20.062 1 96.31 46 HIS B O 1
ATOM 1859 N N . GLU B 1 47 ? 5.691 62.438 21.953 1 92.44 47 GLU B N 1
ATOM 1860 C CA . GLU B 1 47 ? 5.984 63.656 22.703 1 92.44 47 GLU B CA 1
ATOM 1861 C C . GLU B 1 47 ? 7.461 64 22.609 1 92.44 47 GLU B C 1
ATOM 1863 O O . GLU B 1 47 ? 7.812 65.188 22.594 1 92.44 47 GLU B O 1
ATOM 1868 N N . ASN B 1 48 ? 8.289 63.031 22.484 1 92.94 48 ASN B N 1
ATOM 1869 C CA . ASN B 1 48 ? 9.727 63.281 22.516 1 92.94 48 ASN B CA 1
ATOM 1870 C C . ASN B 1 48 ? 10.359 63.062 21.141 1 92.94 48 ASN B C 1
ATOM 1872 O O . ASN B 1 48 ? 11.562 62.844 21.047 1 92.94 48 ASN B O 1
ATOM 1876 N N . LEU B 1 49 ? 9.609 63.156 20.172 1 94.25 49 LEU B N 1
ATOM 1877 C CA . LEU B 1 49 ? 10.125 62.938 18.828 1 94.25 49 LEU B CA 1
ATOM 1878 C C . LEU B 1 49 ? 11.172 64 18.484 1 94.25 49 LEU B C 1
ATOM 1880 O O . LEU B 1 49 ? 11.016 65.188 18.828 1 94.25 49 LEU B O 1
ATOM 1884 N N . THR B 1 50 ? 12.086 63.562 17.766 1 92 50 THR B N 1
ATOM 1885 C CA . THR B 1 50 ? 13.125 64.5 17.312 1 92 50 THR B CA 1
ATOM 1886 C C . THR B 1 50 ? 12.523 65.562 16.469 1 92 50 THR B C 1
ATOM 1888 O O . THR B 1 50 ? 11.703 65.312 15.586 1 92 50 THR B O 1
ATOM 1891 N N . ARG B 1 51 ? 12.977 66.75 16.703 1 89.56 51 ARG B N 1
ATOM 1892 C CA . ARG B 1 51 ? 12.453 67.875 15.992 1 89.56 51 ARG B CA 1
ATOM 1893 C C . ARG B 1 51 ? 12.961 67.938 14.562 1 89.56 51 ARG B C 1
ATOM 1895 O O . ARG B 1 51 ? 14.062 67.438 14.273 1 89.56 51 ARG B O 1
ATOM 1902 N N . GLY B 1 52 ? 12.156 68.438 13.672 1 91.25 52 GLY B N 1
ATOM 1903 C CA . GLY B 1 52 ? 12.562 68.688 12.297 1 91.25 52 GLY B CA 1
ATOM 1904 C C . GLY B 1 52 ? 12.398 67.438 11.422 1 91.25 52 GLY B C 1
ATOM 1905 O O . GLY B 1 52 ? 12.828 67.438 10.266 1 91.25 52 GLY B O 1
ATOM 1906 N N . VAL B 1 53 ? 11.859 66.5 11.984 1 89.75 53 VAL B N 1
ATOM 1907 C CA . VAL B 1 53 ? 11.641 65.312 11.195 1 89.75 53 VAL B CA 1
ATOM 1908 C C . VAL B 1 53 ? 10.469 65.5 10.242 1 89.75 53 VAL B C 1
ATOM 1910 O O . VAL B 1 53 ? 9.484 66.125 10.594 1 89.75 53 VAL B O 1
ATOM 1913 N N . ASN B 1 54 ? 10.664 64.875 9.039 1 92.5 54 ASN B N 1
ATOM 1914 C CA . ASN B 1 54 ? 9.648 65 8 1 92.5 54 ASN B CA 1
ATOM 1915 C C . ASN B 1 54 ? 8.297 64.5 8.477 1 92.5 54 ASN B C 1
ATOM 1917 O O . ASN B 1 54 ? 8.219 63.406 9.047 1 92.5 54 ASN B O 1
ATOM 1921 N N . HIS B 1 55 ? 7.254 65.312 8.227 1 93.06 55 HIS B N 1
ATOM 1922 C CA . HIS B 1 55 ? 5.926 64.938 8.727 1 93.06 55 HIS B CA 1
ATOM 1923 C C . HIS B 1 55 ? 5.426 63.656 8.117 1 93.06 55 HIS B C 1
ATOM 1925 O O . HIS B 1 55 ? 4.738 62.875 8.773 1 93.06 55 HIS B O 1
ATOM 1931 N N . LYS B 1 56 ? 5.793 63.438 6.891 1 94.19 56 LYS B N 1
ATOM 1932 C CA . LYS B 1 56 ? 5.395 62.188 6.242 1 94.19 56 LYS B CA 1
ATOM 1933 C C . LYS B 1 56 ? 6.074 61 6.895 1 94.19 56 LYS B C 1
ATOM 1935 O O . LYS B 1 56 ? 5.469 59.938 7.031 1 94.19 56 LYS B O 1
ATOM 1940 N N . LEU B 1 57 ? 7.254 61.156 7.246 1 95.75 57 LEU B N 1
ATOM 1941 C CA . LEU B 1 57 ? 7.984 60.094 7.945 1 95.75 57 LEU B CA 1
ATOM 1942 C C . LEU B 1 57 ? 7.352 59.812 9.305 1 95.75 57 LEU B C 1
ATOM 1944 O O . LEU B 1 57 ? 7.188 58.656 9.68 1 95.75 57 LEU B O 1
ATOM 1948 N N . ILE B 1 58 ? 6.996 60.875 9.938 1 96.56 58 ILE B N 1
ATOM 1949 C CA . ILE B 1 58 ? 6.375 60.719 11.25 1 96.56 58 ILE B CA 1
ATOM 1950 C C . ILE B 1 58 ? 5.051 59.969 11.102 1 96.56 58 ILE B C 1
ATOM 1952 O O . ILE B 1 58 ? 4.754 59.062 11.883 1 96.56 58 ILE B O 1
ATOM 1956 N N . ALA B 1 59 ? 4.293 60.312 10.109 1 96.56 59 ALA B N 1
ATOM 1957 C CA . ALA B 1 59 ? 3.033 59.625 9.844 1 96.56 59 ALA B CA 1
ATOM 1958 C C . ALA B 1 59 ? 3.273 58.156 9.578 1 96.56 59 ALA B C 1
ATOM 1960 O O . ALA B 1 59 ? 2.52 57.281 10.055 1 96.56 59 ALA B O 1
ATOM 1961 N N . GLY B 1 60 ? 4.254 57.844 8.867 1 97.38 60 GLY B N 1
ATOM 1962 C CA . GLY B 1 60 ? 4.633 56.469 8.625 1 97.38 60 GLY B CA 1
ATOM 1963 C C . GLY B 1 60 ? 5 55.719 9.891 1 97.38 60 GLY B C 1
ATOM 1964 O O . GLY B 1 60 ? 4.594 54.562 10.078 1 97.38 60 GLY B O 1
ATOM 1965 N N . ILE B 1 61 ? 5.766 56.375 10.742 1 98.06 61 ILE B N 1
ATOM 1966 C CA . ILE B 1 61 ? 6.195 55.781 12.008 1 98.06 61 ILE B CA 1
ATOM 1967 C C . ILE B 1 61 ? 4.973 55.469 12.867 1 98.06 61 ILE B C 1
ATOM 1969 O O . ILE B 1 61 ? 4.875 54.375 13.43 1 98.06 61 ILE B O 1
ATOM 1973 N N . ILE B 1 62 ? 4.066 56.375 12.961 1 98.06 62 ILE B N 1
ATOM 1974 C CA . ILE B 1 62 ? 2.855 56.188 13.758 1 98.06 62 ILE B CA 1
ATOM 1975 C C . ILE B 1 62 ? 2.031 55.031 13.18 1 98.06 62 ILE B C 1
ATOM 1977 O O . ILE B 1 62 ? 1.604 54.125 13.914 1 98.06 62 ILE B O 1
ATOM 1981 N N . SER B 1 63 ? 1.892 55 11.859 1 98.25 63 SER B N 1
ATOM 1982 C CA . SER B 1 63 ? 1.142 53.906 11.203 1 98.25 63 SER B CA 1
ATOM 1983 C C . SER B 1 63 ? 1.771 52.562 11.469 1 98.25 63 SER B C 1
ATOM 1985 O O . SER B 1 63 ? 1.068 51.594 11.789 1 98.25 63 SER B O 1
ATOM 1987 N N . GLU B 1 64 ? 3.068 52.469 11.328 1 98.56 64 GLU B N 1
ATOM 1988 C CA . GLU B 1 64 ? 3.775 51.219 11.555 1 98.56 64 GLU B CA 1
ATOM 1989 C C . GLU B 1 64 ? 3.674 50.781 13.008 1 98.56 64 GLU B C 1
ATOM 1991 O O . GLU B 1 64 ? 3.564 49.594 13.305 1 98.56 64 GLU B O 1
ATOM 1996 N N . THR B 1 65 ? 3.725 51.75 13.93 1 98.5 65 THR B N 1
ATOM 1997 C CA . THR B 1 65 ? 3.557 51.438 15.352 1 98.5 65 THR B CA 1
ATOM 1998 C C . THR B 1 65 ? 2.203 50.781 15.602 1 98.5 65 THR B C 1
ATOM 2000 O O . THR B 1 65 ? 2.123 49.75 16.281 1 98.5 65 THR B O 1
ATOM 2003 N N . VAL B 1 66 ? 1.184 51.312 15.008 1 98.5 66 VAL B N 1
ATOM 2004 C CA . VAL B 1 66 ? -0.163 50.781 15.148 1 98.5 66 VAL B CA 1
ATOM 2005 C C . VAL B 1 66 ? -0.224 49.375 14.539 1 98.5 66 VAL B C 1
ATOM 2007 O O . VAL B 1 66 ? -0.777 48.469 15.133 1 98.5 66 VAL B O 1
ATOM 2010 N N . ASN B 1 67 ? 0.412 49.219 13.391 1 98.19 67 ASN B N 1
ATOM 2011 C CA . ASN B 1 67 ? 0.438 47.938 12.711 1 98.19 67 ASN B CA 1
ATOM 2012 C C . ASN B 1 67 ? 1.116 46.875 13.57 1 98.19 67 ASN B C 1
ATOM 2014 O O . ASN B 1 67 ? 0.644 45.719 13.641 1 98.19 67 ASN B O 1
ATOM 2018 N N . ILE B 1 68 ? 2.195 47.219 14.141 1 98.44 68 ILE B N 1
ATOM 2019 C CA . ILE B 1 68 ? 2.926 46.312 14.984 1 98.44 68 ILE B CA 1
ATOM 2020 C C . ILE B 1 68 ? 2.084 45.938 16.219 1 98.44 68 ILE B C 1
ATOM 2022 O O . ILE B 1 68 ? 1.995 44.781 16.609 1 98.44 68 ILE B O 1
ATOM 2026 N N . ALA B 1 69 ? 1.438 46.969 16.812 1 98 69 ALA B N 1
ATOM 2027 C CA . ALA B 1 69 ? 0.564 46.719 17.953 1 98 69 ALA B CA 1
ATOM 2028 C C . ALA B 1 69 ? -0.546 45.719 17.578 1 98 69 ALA B C 1
ATOM 2030 O O . ALA B 1 69 ? -0.827 44.781 18.328 1 98 69 ALA B O 1
ATOM 2031 N N . ASP B 1 70 ? -1.115 45.875 16.438 1 97.38 70 ASP B N 1
ATOM 2032 C CA . ASP B 1 70 ? -2.158 45 15.953 1 97.38 70 ASP B CA 1
ATOM 2033 C C . ASP B 1 70 ? -1.609 43.562 15.75 1 97.38 70 ASP B C 1
ATOM 2035 O O . ASP B 1 70 ? -2.26 42.594 16.109 1 97.38 70 ASP B O 1
ATOM 2039 N N . ALA B 1 71 ? -0.495 43.531 15.117 1 97.19 71 ALA B N 1
ATOM 2040 C CA . ALA B 1 71 ? 0.124 42.219 14.836 1 97.19 71 ALA B CA 1
ATOM 2041 C C . ALA B 1 71 ? 0.429 41.469 16.125 1 97.19 71 ALA B C 1
ATOM 2043 O O . ALA B 1 71 ? 0.265 40.25 16.203 1 97.19 71 ALA B O 1
ATOM 2044 N N . ILE B 1 72 ? 0.89 42.219 17.156 1 97 72 ILE B N 1
ATOM 2045 C CA . ILE B 1 72 ? 1.181 41.594 18.453 1 97 72 ILE B CA 1
ATOM 2046 C C . ILE B 1 72 ? -0.088 40.969 19.031 1 97 72 ILE B C 1
ATOM 2048 O O . ILE B 1 72 ? -0.061 39.844 19.531 1 97 72 ILE B O 1
ATOM 2052 N N . LYS B 1 73 ? -1.175 41.688 18.859 1 95.5 73 LYS B N 1
ATOM 2053 C CA . LYS B 1 73 ? -2.438 41.25 19.469 1 95.5 73 LYS B CA 1
ATOM 2054 C C . LYS B 1 73 ? -2.951 39.969 18.812 1 95.5 73 LYS B C 1
ATOM 2056 O O . LYS B 1 73 ? -3.748 39.25 19.406 1 95.5 73 LYS B O 1
ATOM 2061 N N . VAL B 1 74 ? -2.533 39.656 17.625 1 94.62 74 VAL B N 1
ATOM 2062 C CA . VAL B 1 74 ? -3.055 38.469 16.938 1 94.62 74 VAL B CA 1
ATOM 2063 C C . VAL B 1 74 ? -1.966 37.406 16.844 1 94.62 74 VAL B C 1
ATOM 2065 O O . VAL B 1 74 ? -2.129 36.406 16.141 1 94.62 74 VAL B O 1
ATOM 2068 N N . SER B 1 75 ? -0.84 37.594 17.453 1 93.88 75 SER B N 1
ATOM 2069 C CA . SER B 1 75 ? 0.254 36.625 17.422 1 93.88 75 SER B CA 1
ATOM 2070 C C . SER B 1 75 ? -0.116 35.344 18.156 1 93.88 75 SER B C 1
ATOM 2072 O O . SER B 1 75 ? -0.887 35.375 19.125 1 93.88 75 SER B O 1
ATOM 2074 N N . VAL B 1 76 ? 0.372 34.25 17.688 1 90.19 76 VAL B N 1
ATOM 2075 C CA . VAL B 1 76 ? 0.129 32.938 18.266 1 90.19 76 VAL B CA 1
ATOM 2076 C C . VAL B 1 76 ? 1.455 32.219 18.453 1 90.19 76 VAL B C 1
ATOM 2078 O O . VAL B 1 76 ? 2.512 32.719 18.078 1 90.19 76 VAL B O 1
ATOM 2081 N N . ILE B 1 77 ? 1.362 31.031 19.125 1 86.81 77 ILE B N 1
ATOM 2082 C CA . ILE B 1 77 ? 2.559 30.281 19.469 1 86.81 77 ILE B CA 1
ATOM 2083 C C . ILE B 1 77 ? 3.318 29.906 18.203 1 86.81 77 ILE B C 1
ATOM 2085 O O . ILE B 1 77 ? 4.547 29.781 18.219 1 86.81 77 ILE B O 1
ATOM 2089 N N . ALA B 1 78 ? 2.652 29.844 17.062 1 85.5 78 ALA B N 1
ATOM 2090 C CA . ALA B 1 78 ? 3.266 29.438 15.805 1 85.5 78 ALA B CA 1
ATOM 2091 C C . ALA B 1 78 ? 3.848 30.641 15.07 1 85.5 78 ALA B C 1
ATOM 2093 O O . ALA B 1 78 ? 4.516 30.484 14.039 1 85.5 78 ALA B O 1
ATOM 2094 N N . THR B 1 79 ? 3.691 31.859 15.562 1 91.88 79 THR B N 1
ATOM 2095 C CA . THR B 1 79 ? 4.293 33.031 14.938 1 91.88 79 THR B CA 1
ATOM 2096 C C . THR B 1 79 ? 5.812 32.938 14.938 1 91.88 79 THR B C 1
ATOM 2098 O O . THR B 1 79 ? 6.422 32.656 15.977 1 91.88 79 THR B O 1
ATOM 2101 N N . PRO B 1 80 ? 6.414 33.062 13.82 1 92.06 80 PRO B N 1
ATOM 2102 C CA . PRO B 1 80 ? 7.867 32.875 13.727 1 92.06 80 PRO B CA 1
ATOM 2103 C C . PRO B 1 80 ? 8.641 33.875 14.586 1 92.06 80 PRO B C 1
ATOM 2105 O O . PRO B 1 80 ? 8.281 35.062 14.656 1 92.06 80 PRO B O 1
ATOM 2108 N N . ARG B 1 81 ? 9.688 33.375 15.062 1 92.69 81 ARG B N 1
ATOM 2109 C CA . ARG B 1 81 ? 10.531 34.188 15.93 1 92.69 81 ARG B CA 1
ATOM 2110 C C . ARG B 1 81 ? 11.07 35.406 15.195 1 92.69 81 ARG B C 1
ATOM 2112 O O . ARG B 1 81 ? 11.219 36.469 15.781 1 92.69 81 ARG B O 1
ATOM 2119 N N . VAL B 1 82 ? 11.273 35.25 13.938 1 95.31 82 VAL B N 1
ATOM 2120 C CA . VAL B 1 82 ? 11.875 36.312 13.125 1 95.31 82 VAL B CA 1
ATOM 2121 C C . VAL B 1 82 ? 10.93 37.5 13.055 1 95.31 82 VAL B C 1
ATOM 2123 O O . VAL B 1 82 ? 11.383 38.656 12.992 1 95.31 82 VAL B O 1
ATOM 2126 N N . GLU B 1 83 ? 9.648 37.219 13.047 1 96.38 83 GLU B N 1
ATOM 2127 C CA . GLU B 1 83 ? 8.688 38.312 13.016 1 96.38 83 GLU B CA 1
ATOM 2128 C C . GLU B 1 83 ? 8.773 39.188 14.273 1 96.38 83 GLU B C 1
ATOM 2130 O O . GLU B 1 83 ? 8.789 40.406 14.195 1 96.38 83 GLU B O 1
ATOM 2135 N N . PHE B 1 84 ? 8.93 38.531 15.414 1 96.5 84 PHE B N 1
ATOM 2136 C CA . PHE B 1 84 ? 9.07 39.25 16.672 1 96.5 84 PHE B CA 1
ATOM 2137 C C . PHE B 1 84 ? 10.344 40.094 16.672 1 96.5 84 PHE B C 1
ATOM 2139 O O . PHE B 1 84 ? 10.344 41.25 17.125 1 96.5 84 PHE B O 1
ATOM 2146 N N . ALA B 1 85 ? 11.352 39.531 16.156 1 96.44 85 ALA B N 1
ATOM 2147 C CA . ALA B 1 85 ? 12.625 40.219 16.094 1 96.44 85 ALA B CA 1
ATOM 2148 C C . ALA B 1 85 ? 12.523 41.469 15.195 1 96.44 85 ALA B C 1
ATOM 2150 O O . ALA B 1 85 ? 13.047 42.531 15.531 1 96.44 85 ALA B O 1
ATOM 2151 N N . ASN B 1 86 ? 11.867 41.312 14.102 1 98.06 86 ASN B N 1
ATOM 2152 C CA . ASN B 1 86 ? 11.688 42.438 13.18 1 98.06 86 ASN B CA 1
ATOM 2153 C C . ASN B 1 86 ? 10.883 43.562 13.812 1 98.06 86 ASN B C 1
ATOM 2155 O O . ASN B 1 86 ? 11.242 44.719 13.688 1 98.06 86 ASN B O 1
ATOM 2159 N N . TRP B 1 87 ? 9.812 43.156 14.453 1 98.38 87 TRP B N 1
ATOM 2160 C CA . TRP B 1 87 ? 9 44.156 15.133 1 98.38 87 TRP B CA 1
ATOM 2161 C C . TRP B 1 87 ? 9.812 44.906 16.203 1 98.38 87 TRP B C 1
ATOM 2163 O O . TRP B 1 87 ? 9.758 46.125 16.297 1 98.38 87 TRP B O 1
ATOM 2173 N N . ASP B 1 88 ? 10.586 44.125 17 1 98.06 88 ASP B N 1
ATOM 2174 C CA . ASP B 1 88 ? 11.398 44.75 18.047 1 98.06 88 ASP B CA 1
ATOM 2175 C C . ASP B 1 88 ? 12.438 45.688 17.469 1 98.06 88 ASP B C 1
ATOM 2177 O O . ASP B 1 88 ? 12.641 46.781 18 1 98.06 88 ASP B O 1
ATOM 2181 N N . LYS B 1 89 ? 13.086 45.281 16.422 1 98.06 89 LYS B N 1
ATOM 2182 C CA . LYS B 1 89 ? 14.086 46.125 15.773 1 98.06 89 LYS B CA 1
ATOM 2183 C C . LYS B 1 89 ? 13.461 47.438 15.273 1 98.06 89 LYS B C 1
ATOM 2185 O O . LYS B 1 89 ? 14.039 48.5 15.422 1 98.06 89 LYS B O 1
ATOM 2190 N N . THR B 1 90 ? 12.359 47.344 14.68 1 98.62 90 THR B N 1
ATOM 2191 C CA . THR B 1 90 ? 11.641 48.5 14.156 1 98.62 90 THR B CA 1
ATOM 2192 C C . THR B 1 90 ? 11.258 49.438 15.289 1 98.62 90 THR B C 1
ATOM 2194 O O . THR B 1 90 ? 11.5 50.656 15.203 1 98.62 90 THR B O 1
ATOM 2197 N N . LEU B 1 91 ? 10.727 48.875 16.328 1 98.62 91 LEU B N 1
ATOM 2198 C CA . LEU B 1 91 ? 10.297 49.688 17.469 1 98.62 91 LEU B CA 1
ATOM 2199 C C . LEU B 1 91 ? 11.492 50.344 18.172 1 98.62 91 LEU B C 1
ATOM 2201 O O . LEU B 1 91 ? 11.414 51.469 18.641 1 98.62 91 LEU B O 1
ATOM 2205 N N . LEU B 1 92 ? 12.539 49.562 18.203 1 98.5 92 LEU B N 1
ATOM 2206 C CA . LEU B 1 92 ? 13.766 50.125 18.766 1 98.5 92 LEU B CA 1
ATOM 2207 C C . LEU B 1 92 ? 14.227 51.344 17.969 1 98.5 92 LEU B C 1
ATOM 2209 O O . LEU B 1 92 ? 14.609 52.344 18.531 1 98.5 92 LEU B O 1
ATOM 2213 N N . ALA B 1 93 ? 14.203 51.25 16.734 1 98 93 ALA B N 1
ATOM 2214 C CA . ALA B 1 93 ? 14.562 52.375 15.875 1 98 93 ALA B CA 1
ATOM 2215 C C . ALA B 1 93 ? 13.656 53.562 16.141 1 98 93 ALA B C 1
ATOM 2217 O O . ALA B 1 93 ? 14.125 54.688 16.203 1 98 93 ALA B O 1
ATOM 2218 N N . PHE B 1 94 ? 12.383 53.312 16.328 1 98.44 94 PHE B N 1
ATOM 2219 C CA . PHE B 1 94 ? 11.438 54.406 16.609 1 98.44 94 PHE B CA 1
ATOM 2220 C C . PHE B 1 94 ? 11.734 55.031 17.969 1 98.44 94 PHE B C 1
ATOM 2222 O O . PHE B 1 94 ? 11.602 56.25 18.141 1 98.44 94 PHE B O 1
ATOM 2229 N N . GLU B 1 95 ? 12.117 54.156 18.875 1 97.62 95 GLU B N 1
ATOM 2230 C CA . GLU B 1 95 ? 12.508 54.656 20.188 1 97.62 95 GLU B CA 1
ATOM 2231 C C . GLU B 1 95 ? 13.695 55.625 20.078 1 97.62 95 GLU B C 1
ATOM 2233 O O . GLU B 1 95 ? 13.742 56.656 20.75 1 97.62 95 GLU B O 1
ATOM 2238 N N . HIS B 1 96 ? 14.586 55.312 19.281 1 96.81 96 HIS B N 1
ATOM 2239 C CA . HIS B 1 96 ? 15.758 56.156 19.078 1 96.81 96 HIS B CA 1
ATOM 2240 C C . HIS B 1 96 ? 15.383 57.5 18.453 1 96.81 96 HIS B C 1
ATOM 2242 O O . HIS B 1 96 ? 16.062 58.5 18.672 1 96.81 96 HIS B O 1
ATOM 2248 N N . LEU B 1 97 ? 14.25 57.5 17.781 1 96.75 97 LEU B N 1
ATOM 2249 C CA . LEU B 1 97 ? 13.773 58.719 17.188 1 96.75 97 LEU B CA 1
ATOM 2250 C C . LEU B 1 97 ? 12.914 59.5 18.188 1 96.75 97 LEU B C 1
ATOM 2252 O O . LEU B 1 97 ? 12.445 60.625 17.875 1 96.75 97 LEU B O 1
ATOM 2256 N N . GLY B 1 98 ? 12.672 58.844 19.422 1 96.62 98 GLY B N 1
ATOM 2257 C CA . GLY B 1 98 ? 11.992 59.562 20.484 1 96.62 98 GLY B CA 1
ATOM 2258 C C . GLY B 1 98 ? 10.594 59.031 20.766 1 96.62 98 GLY B C 1
ATOM 2259 O O . GLY B 1 98 ? 9.898 59.562 21.641 1 96.62 98 GLY B O 1
ATOM 2260 N N . MET B 1 99 ? 10.102 58.031 19.969 1 97.5 99 MET B N 1
ATOM 2261 C CA . MET B 1 99 ? 8.781 57.438 20.219 1 97.5 99 MET B CA 1
ATOM 2262 C C . MET B 1 99 ? 8.758 56.719 21.547 1 97.5 99 MET B C 1
ATOM 2264 O O . MET B 1 99 ? 9.68 55.969 21.859 1 97.5 99 MET B O 1
ATOM 2268 N N . ASN B 1 100 ? 7.742 56.906 22.328 1 97.75 100 ASN B N 1
ATOM 2269 C CA . ASN B 1 100 ? 7.555 56.156 23.578 1 97.75 100 ASN B CA 1
ATOM 2270 C C . ASN B 1 100 ? 6.832 54.844 23.344 1 97.75 100 ASN B C 1
ATOM 2272 O O . ASN B 1 100 ? 5.66 54.688 23.703 1 97.75 100 ASN B O 1
ATOM 2276 N N . VAL B 1 101 ? 7.52 53.969 22.75 1 98.31 101 VAL B N 1
ATOM 2277 C CA . VAL B 1 101 ? 6.887 52.719 22.359 1 98.31 101 VAL B CA 1
ATOM 2278 C C . VAL B 1 101 ? 7.547 51.562 23.094 1 98.31 101 VAL B C 1
ATOM 2280 O O . VAL B 1 101 ? 7.402 50.406 22.703 1 98.31 101 VAL B O 1
ATOM 2283 N N . GLU B 1 102 ? 8.242 51.781 24.188 1 97.56 102 GLU B N 1
ATOM 2284 C CA . GLU B 1 102 ? 8.945 50.781 24.953 1 97.56 102 GLU B CA 1
ATOM 2285 C C . GLU B 1 102 ? 7.977 49.719 25.484 1 97.56 102 GLU B C 1
ATOM 2287 O O . GLU B 1 102 ? 8.328 48.531 25.578 1 97.56 102 GLU B O 1
ATOM 2292 N N . PHE B 1 103 ? 6.801 50.156 25.859 1 97.38 103 PHE B N 1
ATOM 2293 C CA . PHE B 1 103 ? 5.824 49.219 26.406 1 97.38 103 PHE B CA 1
ATOM 2294 C C . PHE B 1 103 ? 5.512 48.125 25.422 1 97.38 103 PHE B C 1
ATOM 2296 O O . PHE B 1 103 ? 5.281 46.969 25.812 1 97.38 103 PHE B O 1
ATOM 2303 N N . LEU B 1 104 ? 5.523 48.438 24.125 1 98.19 104 LEU B N 1
ATOM 2304 C CA . LEU B 1 104 ? 5.309 47.406 23.094 1 98.19 104 LEU B CA 1
ATOM 2305 C C . LEU B 1 104 ? 6.488 46.438 23.047 1 98.19 104 LEU B C 1
ATOM 2307 O O . LEU B 1 104 ? 6.297 45.219 22.891 1 98.19 104 LEU B O 1
ATOM 2311 N N . ARG B 1 105 ? 7.684 46.906 23.203 1 97.94 105 ARG B N 1
ATOM 2312 C CA . ARG B 1 105 ? 8.883 46.062 23.156 1 97.94 105 ARG B CA 1
ATOM 2313 C C . ARG B 1 105 ? 8.93 45.125 24.359 1 97.94 105 ARG B C 1
ATOM 2315 O O . ARG B 1 105 ? 9.32 43.969 24.234 1 97.94 105 ARG B O 1
ATOM 2322 N N . VAL B 1 106 ? 8.531 45.656 25.469 1 96.69 106 VAL B N 1
ATOM 2323 C CA . VAL B 1 106 ? 8.477 44.844 26.672 1 96.69 106 VAL B CA 1
ATOM 2324 C C . VAL B 1 106 ? 7.496 43.688 26.469 1 96.69 106 VAL B C 1
ATOM 2326 O O . VAL B 1 106 ? 7.797 42.531 26.797 1 96.69 106 VAL B O 1
ATOM 2329 N N . ARG B 1 107 ? 6.375 44.062 25.891 1 96.25 107 ARG B N 1
ATOM 2330 C CA . ARG B 1 107 ? 5.383 43.031 25.594 1 96.25 107 ARG B CA 1
ATOM 2331 C C . ARG B 1 107 ? 5.941 41.969 24.625 1 96.25 107 ARG B C 1
ATOM 2333 O O . ARG B 1 107 ? 5.738 40.781 24.812 1 96.25 107 ARG B O 1
ATOM 2340 N N . LEU B 1 108 ? 6.602 42.438 23.625 1 96.94 108 LEU B N 1
ATOM 2341 C CA . LEU B 1 108 ? 7.203 41.562 22.641 1 96.94 108 LEU B CA 1
ATOM 2342 C C . LEU B 1 108 ? 8.18 40.594 23.297 1 96.94 108 LEU B C 1
ATOM 2344 O O . LEU B 1 108 ? 8.164 39.375 23.016 1 96.94 108 LEU B O 1
ATOM 2348 N N . ARG B 1 109 ? 8.969 41.062 24.172 1 94.94 109 ARG B N 1
ATOM 2349 C CA . ARG B 1 109 ? 9.945 40.219 24.875 1 94.94 109 ARG B CA 1
ATOM 2350 C C . ARG B 1 109 ? 9.25 39.125 25.703 1 94.94 109 ARG B C 1
ATOM 2352 O O . ARG B 1 109 ? 9.695 38 25.734 1 94.94 109 ARG B O 1
ATOM 2359 N N . ARG B 1 110 ? 8.203 39.562 26.359 1 93.69 110 ARG B N 1
ATOM 2360 C CA . ARG B 1 110 ? 7.453 38.594 27.156 1 93.69 110 ARG B CA 1
ATOM 2361 C C . ARG B 1 110 ? 6.844 37.5 26.297 1 93.69 110 ARG B C 1
ATOM 2363 O O . ARG B 1 110 ? 6.922 36.344 26.625 1 93.69 110 ARG B O 1
ATOM 2370 N N . ILE B 1 111 ? 6.285 37.938 25.188 1 94.88 111 ILE B N 1
ATOM 2371 C CA . ILE B 1 111 ? 5.66 36.969 24.266 1 94.88 111 ILE B CA 1
ATOM 2372 C C . ILE B 1 111 ? 6.711 36.031 23.719 1 94.88 111 ILE B C 1
ATOM 2374 O O . ILE B 1 111 ? 6.484 34.812 23.672 1 94.88 111 ILE B O 1
ATOM 2378 N N . VAL B 1 112 ? 7.859 36.594 23.328 1 93.75 112 VAL B N 1
ATOM 2379 C CA . VAL B 1 112 ? 8.938 35.75 22.781 1 93.75 112 VAL B CA 1
ATOM 2380 C C . VAL B 1 112 ? 9.406 34.781 23.859 1 93.75 112 VAL B C 1
ATOM 2382 O O . VAL B 1 112 ? 9.656 33.594 23.562 1 93.75 112 VAL B O 1
ATOM 2385 N N . SER B 1 113 ? 9.484 35.188 25.062 1 91.75 113 SER B N 1
ATOM 2386 C CA . SER B 1 113 ? 9.898 34.344 26.156 1 91.75 113 SER B CA 1
ATOM 2387 C C . SER B 1 113 ? 8.938 33.156 26.344 1 91.75 113 SER B C 1
ATOM 2389 O O . SER B 1 113 ? 9.367 32 26.453 1 91.75 113 SER B O 1
ATOM 2391 N N . ILE B 1 114 ? 7.703 33.406 26.297 1 89.94 114 ILE B N 1
ATOM 2392 C CA . ILE B 1 114 ? 6.68 32.406 26.484 1 89.94 114 ILE B CA 1
ATOM 2393 C C . ILE B 1 114 ? 6.684 31.438 25.281 1 89.94 114 ILE B C 1
ATOM 2395 O O . ILE B 1 114 ? 6.652 30.219 25.453 1 89.94 114 ILE B O 1
ATOM 2399 N N . ALA B 1 115 ? 6.797 32.062 24.109 1 89.62 115 ALA B N 1
ATOM 2400 C CA . ALA B 1 115 ? 6.625 31.297 22.891 1 89.62 115 ALA B CA 1
ATOM 2401 C C . ALA B 1 115 ? 7.883 30.5 22.562 1 89.62 115 ALA B C 1
ATOM 2403 O O . ALA B 1 115 ? 7.809 29.438 21.922 1 89.62 115 ALA B O 1
ATOM 2404 N N . TYR B 1 116 ? 9.086 30.906 23.078 1 89.69 116 TYR B N 1
ATOM 2405 C CA . TYR B 1 116 ? 10.289 30.281 22.531 1 89.69 116 TYR B CA 1
ATOM 2406 C C . TYR B 1 116 ? 11.273 29.938 23.641 1 89.69 116 TYR B C 1
ATOM 2408 O O . TYR B 1 116 ? 12.188 29.141 23.438 1 89.69 116 TYR B O 1
ATOM 2416 N N . GLU B 1 117 ? 11.133 30.469 24.688 1 84.69 117 GLU B N 1
ATOM 2417 C CA . GLU B 1 117 ? 12.219 30.328 25.656 1 84.69 117 GLU B CA 1
ATOM 2418 C C . GLU B 1 117 ? 11.805 29.469 26.844 1 84.69 117 GLU B C 1
ATOM 2420 O O . GLU B 1 117 ? 12.617 29.172 27.719 1 84.69 117 GLU B O 1
ATOM 2425 N N . THR B 1 118 ? 10.625 29.047 26.953 1 81.88 118 THR B N 1
ATOM 2426 C CA . THR B 1 118 ? 10.172 28.172 28.016 1 81.88 118 THR B CA 1
ATOM 2427 C C . THR B 1 118 ? 10.078 26.719 27.547 1 81.88 118 THR B C 1
ATOM 2429 O O . THR B 1 118 ? 9.898 26.469 26.344 1 81.88 118 THR B O 1
ATOM 2432 N N . ASP B 1 119 ? 10.305 25.781 28.375 1 80 119 ASP B N 1
ATOM 2433 C CA . ASP B 1 119 ? 10.234 24.359 28.047 1 80 119 ASP B CA 1
ATOM 2434 C C . ASP B 1 119 ? 8.859 23.984 27.5 1 80 119 ASP B C 1
ATOM 2436 O O . ASP B 1 119 ? 8.75 23.203 26.547 1 80 119 ASP B O 1
ATOM 2440 N N . GLY B 1 120 ? 7.934 24.594 28.016 1 84.25 120 GLY B N 1
ATOM 2441 C CA . GLY B 1 120 ? 6.57 24.312 27.578 1 84.25 120 GLY B CA 1
ATOM 2442 C C . GLY B 1 120 ? 6.305 24.75 26.141 1 84.25 120 GLY B C 1
ATOM 2443 O O . GLY B 1 120 ? 5.48 24.141 25.453 1 84.25 120 GLY B O 1
ATOM 2444 N N . ALA B 1 121 ? 7.113 25.688 25.719 1 86.31 121 ALA B N 1
ATOM 2445 C CA . ALA B 1 121 ? 6.922 26.203 24.359 1 86.31 121 ALA B CA 1
ATOM 2446 C C . ALA B 1 121 ? 7.32 25.156 23.312 1 86.31 121 ALA B C 1
ATOM 2448 O O . ALA B 1 121 ? 6.574 24.906 22.375 1 86.31 121 ALA B O 1
ATOM 2449 N N . SER B 1 122 ? 8.508 24.625 23.5 1 86.06 122 SER B N 1
ATOM 2450 C CA . SER B 1 122 ? 9 23.625 22.562 1 86.06 122 SER B CA 1
ATOM 2451 C C . SER B 1 122 ? 8.078 22.406 22.516 1 86.06 122 SER B C 1
ATOM 2453 O O . SER B 1 122 ? 7.777 21.891 21.438 1 86.06 122 SER B O 1
ATOM 2455 N N . GLU B 1 123 ? 7.605 22 23.641 1 88.62 123 GLU B N 1
ATOM 2456 C CA . GLU B 1 123 ? 6.703 20.844 23.719 1 88.62 123 GLU B CA 1
ATOM 2457 C C . GLU B 1 123 ? 5.375 21.141 23.031 1 88.62 123 GLU B C 1
ATOM 2459 O O . GLU B 1 123 ? 4.824 20.281 22.344 1 88.62 123 GLU B O 1
ATOM 2464 N N . THR B 1 124 ? 4.938 22.312 23.203 1 92 124 THR B N 1
ATOM 2465 C CA . THR B 1 124 ? 3.68 22.703 22.594 1 92 124 THR B CA 1
ATOM 2466 C C . THR B 1 124 ? 3.811 22.734 21.062 1 92 124 THR B C 1
ATOM 2468 O O . THR B 1 124 ? 2.92 22.266 20.359 1 92 124 THR B O 1
ATOM 2471 N N . ARG B 1 125 ? 4.875 23.25 20.625 1 87.5 125 ARG B N 1
ATOM 2472 C CA . ARG B 1 125 ? 5.102 23.266 19.172 1 87.5 125 ARG B CA 1
ATOM 2473 C C . ARG B 1 125 ? 5.176 21.859 18.625 1 87.5 125 ARG B C 1
ATOM 2475 O O . ARG B 1 125 ? 4.629 21.578 17.547 1 87.5 125 ARG B O 1
ATOM 2482 N N . ARG B 1 126 ? 5.789 20.984 19.234 1 88.5 126 ARG B N 1
ATOM 2483 C CA . ARG B 1 126 ? 5.867 19.594 18.828 1 88.5 126 ARG B CA 1
ATOM 2484 C C . ARG B 1 126 ? 4.484 18.953 18.797 1 88.5 126 ARG B C 1
ATOM 2486 O O . ARG B 1 126 ? 4.148 18.234 17.844 1 88.5 126 ARG B O 1
ATOM 2493 N N . TYR B 1 127 ? 3.816 19.219 19.859 1 94.19 127 TYR B N 1
ATOM 2494 C CA . TYR B 1 127 ? 2.451 18.703 19.922 1 94.19 127 TYR B CA 1
ATOM 2495 C C . TYR B 1 127 ? 1.65 19.125 18.703 1 94.19 127 TYR B C 1
ATOM 2497 O O . TYR B 1 127 ? 0.989 18.297 18.062 1 94.19 127 TYR B O 1
ATOM 2505 N N . LEU B 1 128 ? 1.729 20.391 18.375 1 92.44 128 LEU B N 1
ATOM 2506 C CA . LEU B 1 128 ? 0.964 20.906 17.25 1 92.44 128 LEU B CA 1
ATOM 2507 C C . LEU B 1 128 ? 1.421 20.25 15.945 1 92.44 128 LEU B C 1
ATOM 2509 O O . LEU B 1 128 ? 0.594 19.875 15.117 1 92.44 128 LEU B O 1
ATOM 2513 N N . LYS B 1 129 ? 2.691 20.172 15.781 1 91.62 129 LYS B N 1
ATOM 2514 C CA . LYS B 1 129 ? 3.24 19.516 14.602 1 91.62 129 LYS B CA 1
ATOM 2515 C C . LYS B 1 129 ? 2.789 18.062 14.516 1 91.62 129 LYS B C 1
ATOM 2517 O O . LYS B 1 129 ? 2.332 17.609 13.461 1 91.62 129 LYS B O 1
ATOM 2522 N N . TYR B 1 130 ? 2.875 17.359 15.562 1 95.5 130 TYR B N 1
ATOM 2523 C CA . TYR B 1 130 ? 2.527 15.938 15.594 1 95.5 130 TYR B CA 1
ATOM 2524 C C . TYR B 1 130 ? 1.03 15.742 15.391 1 95.5 130 TYR B C 1
ATOM 2526 O O . TYR B 1 130 ? 0.607 14.758 14.773 1 95.5 130 TYR B O 1
ATOM 2534 N N . ARG B 1 131 ? 0.313 16.625 15.922 1 95.62 131 ARG B N 1
ATOM 2535 C CA . ARG B 1 131 ? -1.13 16.547 15.719 1 95.62 131 ARG B CA 1
ATOM 2536 C C . ARG B 1 131 ? -1.481 16.609 14.234 1 95.62 131 ARG B C 1
ATOM 2538 O O . ARG B 1 131 ? -2.332 15.852 13.766 1 95.62 131 ARG B O 1
ATOM 2545 N N . THR B 1 132 ? -0.873 17.469 13.57 1 94.69 132 THR B N 1
ATOM 2546 C CA . THR B 1 132 ? -1.088 17.594 12.133 1 94.69 132 THR B CA 1
ATOM 2547 C C . THR B 1 132 ? -0.638 16.328 11.414 1 94.69 132 THR B C 1
ATOM 2549 O O . THR B 1 132 ? -1.348 15.805 10.547 1 94.69 132 THR B O 1
ATOM 2552 N N . GLU B 1 133 ? 0.499 15.828 11.758 1 95.19 133 GLU B N 1
ATOM 2553 C CA . GLU B 1 133 ? 1.026 14.609 11.148 1 95.19 133 GLU B CA 1
ATOM 2554 C C . GLU B 1 133 ? 0.118 13.414 11.43 1 95.19 133 GLU B C 1
ATOM 2556 O O . GLU B 1 133 ? -0.096 12.578 10.555 1 95.19 133 GLU B O 1
ATOM 2561 N N . HIS B 1 134 ? -0.395 13.375 12.578 1 97.5 134 HIS B N 1
ATOM 2562 C CA . HIS B 1 134 ? -1.301 12.297 12.953 1 97.5 134 HIS B CA 1
ATOM 2563 C C . HIS B 1 134 ? -2.576 12.336 12.109 1 97.5 134 HIS B C 1
ATOM 2565 O O . HIS B 1 134 ? -3.041 11.297 11.641 1 97.5 134 HIS B O 1
ATOM 2571 N N . SER B 1 135 ? -3.076 13.484 11.961 1 96.69 135 SER B N 1
ATOM 2572 C CA . SER B 1 135 ? -4.273 13.633 11.141 1 96.69 135 SER B CA 1
ATOM 2573 C C . SER B 1 135 ? -4.02 13.195 9.703 1 96.69 135 SER B C 1
ATOM 2575 O O . SER B 1 135 ? -4.859 12.523 9.102 1 96.69 135 SER B O 1
ATOM 2577 N N . GLN B 1 136 ? -2.916 13.562 9.234 1 97.31 136 GLN B N 1
ATOM 2578 C CA . GLN B 1 136 ? -2.549 13.156 7.879 1 97.31 136 GLN B CA 1
ATOM 2579 C C . GLN B 1 136 ? -2.424 11.633 7.777 1 97.31 136 GLN B C 1
ATOM 2581 O O . GLN B 1 136 ? -2.861 11.039 6.793 1 97.31 136 GLN B O 1
ATOM 2586 N N . ALA B 1 137 ? -1.858 11.055 8.742 1 97.06 137 ALA B N 1
ATOM 2587 C CA . ALA B 1 137 ? -1.722 9.602 8.766 1 97.06 137 ALA B CA 1
ATOM 2588 C C . ALA B 1 137 ? -3.088 8.922 8.805 1 97.06 137 ALA B C 1
ATOM 2590 O O . ALA B 1 137 ? -3.309 7.922 8.117 1 97.06 137 ALA B O 1
ATOM 2591 N N . ASP B 1 138 ? -3.988 9.445 9.547 1 96.69 138 ASP B N 1
ATOM 2592 C CA . ASP B 1 138 ? -5.348 8.914 9.617 1 96.69 138 ASP B CA 1
ATOM 2593 C C . ASP B 1 138 ? -6.023 8.953 8.25 1 96.69 138 ASP B C 1
ATOM 2595 O O . ASP B 1 138 ? -6.691 8 7.848 1 96.69 138 ASP B O 1
ATOM 2599 N N . ASP B 1 139 ? -5.789 10.016 7.621 1 97.06 139 ASP B N 1
ATOM 2600 C CA . ASP B 1 139 ? -6.359 10.156 6.281 1 97.06 139 ASP B CA 1
ATOM 2601 C C . ASP B 1 139 ? -5.762 9.125 5.324 1 97.06 139 ASP B C 1
ATOM 2603 O O . ASP B 1 139 ? -6.48 8.531 4.516 1 97.06 139 ASP B O 1
ATOM 2607 N N . GLU B 1 140 ? -4.492 8.945 5.406 1 97.5 140 GLU B N 1
ATOM 2608 C CA . GLU B 1 140 ? -3.824 7.977 4.543 1 97.5 140 GLU B CA 1
ATOM 2609 C C . GLU B 1 140 ? -4.309 6.555 4.832 1 97.5 140 GLU B C 1
ATOM 2611 O O . GLU B 1 140 ? -4.496 5.758 3.91 1 97.5 140 GLU B O 1
ATOM 2616 N N . ILE B 1 141 ? -4.547 6.238 6.012 1 98.12 141 ILE B N 1
ATOM 2617 C CA . ILE B 1 141 ? -5.055 4.926 6.398 1 98.12 141 ILE B CA 1
ATOM 2618 C C . ILE B 1 141 ? -6.438 4.707 5.789 1 98.12 141 ILE B C 1
ATOM 2620 O O . ILE B 1 141 ? -6.715 3.645 5.227 1 98.12 141 ILE B O 1
ATOM 2624 N N . LYS B 1 142 ? -7.27 5.703 5.844 1 97.69 142 LYS B N 1
ATOM 2625 C CA . LYS B 1 142 ? -8.602 5.609 5.246 1 97.69 142 LYS B CA 1
ATOM 2626 C C . LYS B 1 142 ? -8.508 5.371 3.74 1 97.69 142 LYS B C 1
ATOM 2628 O O . LYS B 1 142 ? -9.289 4.594 3.182 1 97.69 142 LYS B O 1
ATOM 2633 N N . ASN B 1 143 ? -7.598 6.023 3.193 1 97.94 143 ASN B N 1
ATOM 2634 C CA . ASN B 1 143 ? -7.379 5.832 1.763 1 97.94 143 ASN B CA 1
ATOM 2635 C C . ASN B 1 143 ? -6.965 4.398 1.446 1 97.94 143 ASN B C 1
ATOM 2637 O O . ASN B 1 143 ? -7.48 3.791 0.505 1 97.94 143 ASN B O 1
ATOM 2641 N N . ILE B 1 144 ? -6.066 3.867 2.182 1 98.06 144 ILE B N 1
ATOM 2642 C CA . ILE B 1 144 ? -5.605 2.496 1.996 1 98.06 144 ILE B CA 1
ATOM 2643 C C . ILE B 1 144 ? -6.773 1.529 2.184 1 98.06 144 ILE B C 1
ATOM 2645 O O . ILE B 1 144 ? -6.926 0.573 1.419 1 98.06 144 ILE B O 1
ATOM 2649 N N . GLU B 1 145 ? -7.578 1.795 3.154 1 98.31 145 GLU B N 1
ATOM 2650 C CA . GLU B 1 145 ? -8.742 0.944 3.402 1 98.31 145 GLU B CA 1
ATOM 2651 C C . GLU B 1 145 ? -9.68 0.931 2.201 1 98.31 145 GLU B C 1
ATOM 2653 O O . GLU B 1 145 ? -10.18 -0.126 1.809 1 98.31 145 GLU B O 1
ATOM 2658 N N . THR B 1 146 ? -9.898 2.082 1.693 1 98.19 146 THR B N 1
ATOM 2659 C CA . THR B 1 146 ? -10.773 2.186 0.532 1 98.19 146 THR B CA 1
ATOM 2660 C C . THR B 1 146 ? -10.211 1.397 -0.645 1 98.19 146 THR B C 1
ATOM 2662 O O . THR B 1 146 ? -10.93 0.635 -1.293 1 98.19 146 THR B O 1
ATOM 2665 N N . LYS B 1 147 ? -8.961 1.54 -0.922 1 97.81 147 LYS B N 1
ATOM 2666 C CA . LYS B 1 147 ? -8.305 0.826 -2.016 1 97.81 147 LYS B CA 1
ATOM 2667 C C . LYS B 1 147 ? -8.305 -0.679 -1.765 1 97.81 147 LYS B C 1
ATOM 2669 O O . LYS B 1 147 ? -8.438 -1.47 -2.701 1 97.81 147 LYS B O 1
ATOM 2674 N N . LEU B 1 148 ? -8.094 -1.084 -0.551 1 98.38 148 LEU B N 1
ATOM 2675 C CA . LEU B 1 148 ? -8.125 -2.496 -0.188 1 98.38 148 LEU B CA 1
ATOM 2676 C C . LEU B 1 148 ? -9.5 -3.098 -0.459 1 98.38 148 LEU B C 1
ATOM 2678 O O . LEU B 1 148 ? -9.602 -4.215 -0.971 1 98.38 148 LEU B O 1
ATOM 2682 N N . GLU B 1 149 ? -10.531 -2.365 -0.162 1 97.75 149 GLU B N 1
ATOM 2683 C CA . GLU B 1 149 ? -11.883 -2.838 -0.431 1 97.75 149 GLU B CA 1
ATOM 2684 C C . GLU B 1 149 ? -12.117 -3.018 -1.929 1 97.75 149 GLU B C 1
ATOM 2686 O O . GLU B 1 149 ? -12.727 -4.004 -2.354 1 97.75 149 GLU B O 1
ATOM 2691 N N . GLU B 1 150 ? -11.695 -2.09 -2.686 1 97.69 150 GLU B N 1
ATOM 2692 C CA . GLU B 1 150 ? -11.805 -2.197 -4.137 1 97.69 150 GLU B CA 1
ATOM 2693 C C . GLU B 1 150 ? -11.062 -3.428 -4.656 1 97.69 150 GLU B C 1
ATOM 2695 O O . GLU B 1 150 ? -11.562 -4.133 -5.535 1 97.69 150 GLU B O 1
ATOM 2700 N N . LEU B 1 151 ? -9.883 -3.652 -4.129 1 97.75 151 LEU B N 1
ATOM 2701 C CA . LEU B 1 151 ? -9.094 -4.824 -4.504 1 97.75 151 LEU B CA 1
ATOM 2702 C C . LEU B 1 151 ? -9.828 -6.109 -4.141 1 97.75 151 LEU B C 1
ATOM 2704 O O . LEU B 1 151 ? -9.883 -7.047 -4.938 1 97.75 151 LEU B O 1
ATOM 2708 N N . LYS B 1 152 ? -10.398 -6.137 -3.002 1 98.12 152 LYS B N 1
ATOM 2709 C CA . LYS B 1 152 ? -11.156 -7.309 -2.564 1 98.12 152 LYS B CA 1
ATOM 2710 C C . LYS B 1 152 ? -12.328 -7.578 -3.496 1 98.12 152 LYS B C 1
ATOM 2712 O O . LYS B 1 152 ? -12.594 -8.727 -3.852 1 98.12 152 LYS B O 1
ATOM 2717 N N . GLU B 1 153 ? -12.992 -6.543 -3.84 1 97.88 153 GLU B N 1
ATOM 2718 C CA . GLU B 1 153 ? -14.133 -6.691 -4.734 1 97.88 153 GLU B CA 1
ATOM 2719 C C . GLU B 1 153 ? -13.711 -7.234 -6.094 1 97.88 153 GLU B C 1
ATOM 2721 O O . GLU B 1 153 ? -14.352 -8.133 -6.641 1 97.88 153 GLU B O 1
ATOM 2726 N N . ALA B 1 154 ? -12.719 -6.688 -6.66 1 97.31 154 ALA B N 1
ATOM 2727 C CA . ALA B 1 154 ? -12.195 -7.148 -7.941 1 97.31 154 ALA B CA 1
ATOM 2728 C C . ALA B 1 154 ? -11.773 -8.609 -7.867 1 97.31 154 ALA B C 1
ATOM 2730 O O . ALA B 1 154 ? -12.062 -9.398 -8.773 1 97.31 154 ALA B O 1
ATOM 2731 N N . CYS B 1 155 ? -11.062 -8.977 -6.801 1 97.75 155 CYS B N 1
ATOM 2732 C CA . CYS B 1 155 ? -10.609 -10.352 -6.602 1 97.75 155 CYS B CA 1
ATOM 2733 C C . CYS B 1 155 ? -11.789 -11.305 -6.473 1 97.75 155 CYS B C 1
ATOM 2735 O O . CYS B 1 155 ? -11.789 -12.391 -7.059 1 97.75 155 CYS B O 1
ATOM 2737 N N . ASN B 1 156 ? -12.812 -10.859 -5.723 1 97.06 156 ASN B N 1
ATOM 2738 C CA . ASN B 1 156 ? -14.023 -11.656 -5.574 1 97.06 156 ASN B CA 1
ATOM 2739 C C . ASN B 1 156 ? -14.727 -11.867 -6.914 1 97.06 156 ASN B C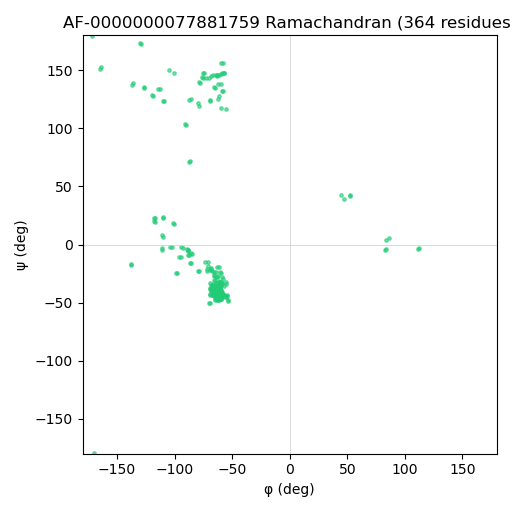 1
ATOM 2741 O O . ASN B 1 156 ? -15.188 -12.961 -7.211 1 97.06 156 ASN B O 1
ATOM 2745 N N . GLY B 1 157 ? -14.828 -10.742 -7.633 1 97.12 157 GLY B N 1
ATOM 2746 C CA . GLY B 1 157 ? -15.414 -10.867 -8.961 1 97.12 157 GLY B CA 1
ATOM 2747 C C . GLY B 1 157 ? -14.664 -11.836 -9.852 1 97.12 157 GLY B C 1
ATOM 2748 O O . GLY B 1 157 ? -15.281 -12.656 -10.539 1 97.12 157 GLY B O 1
ATOM 2749 N N . PHE B 1 158 ? -13.383 -11.797 -9.875 1 97.12 158 PHE B N 1
ATOM 2750 C CA . PHE B 1 158 ? -12.555 -12.703 -10.656 1 97.12 158 PHE B CA 1
ATOM 2751 C C . PHE B 1 158 ? -12.711 -14.141 -10.164 1 97.12 158 PHE B C 1
ATOM 2753 O O . PHE B 1 158 ? -12.742 -15.078 -10.961 1 97.12 158 PHE B O 1
ATOM 2760 N N . GLY B 1 159 ? -12.75 -14.305 -8.891 1 96.19 159 GLY B N 1
ATOM 2761 C CA . GLY B 1 159 ? -13 -15.617 -8.32 1 96.19 159 GLY B CA 1
ATOM 2762 C C . GLY B 1 159 ? -14.297 -16.234 -8.812 1 96.19 159 GLY B C 1
ATOM 2763 O O . GLY B 1 159 ? -14.336 -17.422 -9.141 1 96.19 159 GLY B O 1
ATOM 2764 N N . ALA B 1 160 ? -15.336 -15.445 -8.844 1 96.12 160 ALA B N 1
ATOM 2765 C CA . ALA B 1 160 ? -16.609 -15.914 -9.375 1 96.12 160 ALA B CA 1
ATOM 2766 C C . ALA B 1 160 ? -16.484 -16.328 -10.836 1 96.12 160 ALA B C 1
ATOM 2768 O O . ALA B 1 160 ? -17.047 -17.344 -11.25 1 96.12 160 ALA B O 1
ATOM 2769 N N . TYR B 1 161 ? -15.805 -15.578 -11.664 1 95.44 161 TYR B N 1
ATOM 2770 C CA . TYR B 1 161 ? -15.516 -15.898 -13.055 1 95.44 161 TYR B CA 1
ATOM 2771 C C . TYR B 1 161 ? -14.82 -17.25 -13.172 1 95.44 161 TYR B C 1
ATOM 2773 O O . TYR B 1 161 ? -15.219 -18.094 -13.977 1 95.44 161 TYR B O 1
ATOM 2781 N N . LEU B 1 162 ? -13.852 -17.5 -12.352 1 95.94 162 LEU B N 1
ATOM 2782 C CA . LEU B 1 162 ? -13.133 -18.766 -12.344 1 95.94 162 LEU B CA 1
ATOM 2783 C C . LEU B 1 162 ? -14.07 -19.922 -11.984 1 95.94 162 LEU B C 1
ATOM 2785 O O . LEU B 1 162 ? -14 -20.984 -12.594 1 95.94 162 LEU B O 1
ATOM 2789 N N . GLU B 1 163 ? -14.914 -19.656 -10.992 1 95.38 163 GLU B N 1
ATOM 2790 C CA . GLU B 1 163 ? -15.867 -20.688 -10.586 1 95.38 163 GLU B CA 1
ATOM 2791 C C . GLU B 1 163 ? -16.781 -21.078 -11.742 1 95.38 163 GLU B C 1
ATOM 2793 O O . GLU B 1 163 ? -17.156 -22.25 -11.875 1 95.38 163 GLU B O 1
ATOM 2798 N N . SER B 1 164 ? -17.078 -20.156 -12.586 1 94.44 164 SER B N 1
ATOM 2799 C CA . SER B 1 164 ? -17.953 -20.438 -13.719 1 94.44 164 SER B CA 1
ATOM 2800 C C . SER B 1 164 ? -17.25 -21.297 -14.766 1 94.44 164 SER B C 1
ATOM 2802 O O . SER B 1 164 ? -17.906 -21.969 -15.562 1 94.44 164 SER B O 1
ATOM 2804 N N . LEU B 1 165 ? -15.906 -21.359 -14.828 1 92.88 165 LEU B N 1
ATOM 2805 C CA . LEU B 1 165 ? -15.125 -22.109 -15.797 1 92.88 165 LEU B CA 1
ATOM 2806 C C . LEU B 1 165 ? -14.727 -23.469 -15.227 1 92.88 165 LEU B C 1
ATOM 2808 O O . LEU B 1 165 ? -14.273 -24.344 -15.961 1 92.88 165 LEU B O 1
ATOM 2812 N N . LYS B 1 166 ? -14.961 -23.609 -13.922 1 94.81 166 LYS B N 1
ATOM 2813 C CA . LYS B 1 166 ? -14.414 -24.75 -13.18 1 94.81 166 LYS B CA 1
ATOM 2814 C C . LYS B 1 166 ? -14.945 -26.062 -13.719 1 94.81 166 LYS B C 1
ATOM 2816 O O . LYS B 1 166 ? -14.172 -27 -13.969 1 94.81 166 LYS B O 1
ATOM 2821 N N . SER B 1 167 ? -16.219 -26.156 -13.93 1 92.69 167 SER B N 1
ATOM 2822 C CA . SER B 1 167 ? -16.844 -27.406 -14.359 1 92.69 167 SER B CA 1
ATOM 2823 C C . SER B 1 167 ? -16.312 -27.859 -15.719 1 92.69 167 SER B C 1
ATOM 2825 O O . SER B 1 167 ? -15.992 -29.031 -15.906 1 92.69 167 SER B O 1
ATOM 2827 N N . LYS B 1 168 ? -16.25 -26.969 -16.609 1 90.56 168 LYS B N 1
ATOM 2828 C CA . LYS B 1 168 ? -15.719 -27.266 -17.938 1 90.56 168 LYS B CA 1
ATOM 2829 C C . LYS B 1 168 ? -14.266 -27.734 -17.859 1 90.56 168 LYS B C 1
ATOM 2831 O O . LYS B 1 168 ? -13.891 -28.719 -18.516 1 90.56 168 LYS B O 1
ATOM 2836 N N . ALA B 1 169 ? -13.508 -27.047 -17.141 1 92.31 169 ALA B N 1
ATOM 2837 C CA . ALA B 1 169 ? -12.094 -27.406 -16.969 1 92.31 169 ALA B CA 1
ATOM 2838 C C . ALA B 1 169 ? -11.953 -28.797 -16.375 1 92.31 169 ALA B C 1
ATOM 2840 O O . ALA B 1 169 ? -11.148 -29.609 -16.859 1 92.31 169 ALA B O 1
ATOM 2841 N N . GLU B 1 170 ? -12.719 -29.141 -15.383 1 92.44 170 GLU B N 1
ATOM 2842 C CA . GLU B 1 170 ? -12.664 -30.438 -14.742 1 92.44 170 GLU B CA 1
ATOM 2843 C C . GLU B 1 170 ? -13.086 -31.547 -15.703 1 92.44 170 GLU B C 1
ATOM 2845 O O . GLU B 1 170 ? -12.516 -32.656 -15.688 1 92.44 170 GLU B O 1
ATOM 2850 N N . SER B 1 171 ? -14.07 -31.203 -16.469 1 90.62 171 SER B N 1
ATOM 2851 C CA . SER B 1 171 ? -14.523 -32.156 -17.469 1 90.62 171 SER B CA 1
ATOM 2852 C C . SER B 1 171 ? -13.414 -32.5 -18.469 1 90.62 171 SER B C 1
ATOM 2854 O O . SER B 1 171 ? -13.203 -33.656 -18.812 1 90.62 171 SER B O 1
ATOM 2856 N N . TYR B 1 172 ? -12.773 -31.484 -18.875 1 89.25 172 TYR B N 1
ATOM 2857 C CA . TYR B 1 172 ? -11.695 -31.672 -19.828 1 89.25 172 TYR B CA 1
ATOM 2858 C C . TYR B 1 172 ? -10.539 -32.438 -19.203 1 89.25 172 TYR B C 1
ATOM 2860 O O . TYR B 1 172 ? -9.938 -33.312 -19.859 1 89.25 172 TYR B O 1
ATOM 2868 N N . GLN B 1 173 ? -10.195 -32.156 -18.016 1 90.75 173 GLN B N 1
ATOM 2869 C CA . GLN B 1 173 ? -9.156 -32.906 -17.312 1 90.75 173 GLN B CA 1
ATOM 2870 C C . GLN B 1 173 ? -9.539 -34.375 -17.188 1 90.75 173 GLN B C 1
ATOM 2872 O O . GLN B 1 173 ? -8.695 -35.281 -17.359 1 90.75 173 GLN B O 1
ATOM 2877 N N . ALA B 1 174 ? -10.789 -34.625 -16.906 1 91.62 174 ALA B N 1
ATOM 2878 C CA . ALA B 1 174 ? -11.273 -36 -16.781 1 91.62 174 ALA B CA 1
ATOM 2879 C C . ALA B 1 174 ? -11.172 -36.719 -18.109 1 91.62 174 ALA B C 1
ATOM 2881 O O . ALA B 1 174 ? -10.852 -37.938 -18.125 1 91.62 174 ALA B O 1
ATOM 2882 N N . MET B 1 175 ? -11.422 -35.969 -19.141 1 91 175 MET B N 1
ATOM 2883 C CA . MET B 1 175 ? -11.305 -36.562 -20.469 1 91 175 MET B CA 1
ATOM 2884 C C . MET B 1 175 ? -9.875 -37.031 -20.719 1 91 175 MET B C 1
ATOM 2886 O O . MET B 1 175 ? -9.664 -38.156 -21.219 1 91 175 MET B O 1
ATOM 2890 N N . LEU B 1 176 ? -8.961 -36.219 -20.438 1 92.81 176 LEU B N 1
ATOM 2891 C CA . LEU B 1 176 ? -7.566 -36.594 -20.641 1 92.81 176 LEU B CA 1
ATOM 2892 C C . LEU B 1 176 ? -7.188 -37.781 -19.75 1 92.81 176 LEU B C 1
ATOM 2894 O O . LEU B 1 176 ? -6.508 -38.719 -20.188 1 92.81 176 LEU B O 1
ATOM 2898 N N . GLN B 1 177 ? -7.656 -37.719 -18.5 1 93.31 177 GLN B N 1
ATOM 2899 C CA . GLN B 1 177 ? -7.328 -38.781 -17.562 1 93.31 177 GLN B CA 1
ATOM 2900 C C . GLN B 1 177 ? -7.891 -40.125 -18.016 1 93.31 177 GLN B C 1
ATOM 2902 O O . GLN B 1 177 ? -7.25 -41.188 -17.859 1 93.31 177 GLN B O 1
ATOM 2907 N N . LYS B 1 178 ? -9.023 -40.094 -18.594 1 93.75 178 LYS B N 1
ATOM 2908 C CA . LYS B 1 178 ? -9.617 -41.312 -19.141 1 93.75 178 LYS B CA 1
ATOM 2909 C C . LYS B 1 178 ? -8.742 -41.906 -20.25 1 93.75 178 LYS B C 1
ATOM 2911 O O . LYS B 1 178 ? -8.539 -43.125 -20.312 1 93.75 178 LYS B O 1
ATOM 2916 N N . GLU B 1 179 ? -8.266 -40.969 -21.047 1 93.38 179 GLU B N 1
ATOM 2917 C CA . GLU B 1 179 ? -7.422 -41.438 -22.156 1 93.38 179 GLU B CA 1
ATOM 2918 C C . GLU B 1 179 ? -6.113 -42.031 -21.656 1 93.38 179 GLU B C 1
ATOM 2920 O O . GLU B 1 179 ? -5.695 -43.094 -22.109 1 93.38 179 GLU B O 1
ATOM 2925 N N . VAL B 1 180 ? -5.5 -41.375 -20.719 1 93.88 180 VAL B N 1
ATOM 2926 C CA . VAL B 1 180 ? -4.207 -41.812 -20.203 1 93.88 180 VAL B CA 1
ATOM 2927 C C . VAL B 1 180 ? -4.375 -43.125 -19.438 1 93.88 180 VAL B C 1
ATOM 2929 O O . VAL B 1 180 ? -3.504 -44 -19.484 1 93.88 180 VAL B O 1
ATOM 2932 N N . ALA B 1 181 ? -5.449 -43.312 -18.781 1 93.25 181 ALA B N 1
ATOM 2933 C CA . ALA B 1 181 ? -5.672 -44.469 -17.922 1 93.25 181 ALA B CA 1
ATOM 2934 C C . ALA B 1 181 ? -6.203 -45.656 -18.719 1 93.25 181 ALA B C 1
ATOM 2936 O O . ALA B 1 181 ? -6.23 -46.781 -18.234 1 93.25 181 ALA B O 1
ATOM 2937 N N . ALA B 1 182 ? -6.672 -45.406 -19.906 1 93.81 182 ALA B N 1
ATOM 2938 C CA . ALA B 1 182 ? -7.238 -46.469 -20.719 1 93.81 182 ALA B CA 1
ATOM 2939 C C . ALA B 1 182 ? -6.227 -47.594 -20.938 1 93.81 182 ALA B C 1
ATOM 2941 O O . ALA B 1 182 ? -5.016 -47.344 -20.969 1 93.81 182 ALA B O 1
ATOM 2942 N N . PRO B 1 183 ? -6.758 -48.812 -21.047 1 93.38 183 PRO B N 1
ATOM 2943 C CA . PRO B 1 183 ? -5.863 -49.938 -21.375 1 93.38 183 PRO B CA 1
ATOM 2944 C C . PRO B 1 183 ? -5.156 -49.719 -22.719 1 93.38 183 PRO B C 1
ATOM 2946 O O . PRO B 1 183 ? -5.676 -49.031 -23.594 1 93.38 183 PRO B O 1
ATOM 2949 N N . TRP B 1 184 ? -3.977 -50.25 -22.672 1 92.88 184 TRP B N 1
ATOM 2950 C CA . TRP B 1 184 ? -3.199 -50.094 -23.891 1 92.88 184 TRP B CA 1
ATOM 2951 C C . TRP B 1 184 ? -3.896 -50.75 -25.078 1 92.88 184 TRP B C 1
ATOM 2953 O O . TRP B 1 184 ? -4.473 -51.844 -24.938 1 92.88 184 TRP B O 1
#

Foldseek 3Di:
DDQLVNQPDLVSDFDDAPNRTLVVLDDSVLSRLLNVVCVVVSGNQCPFADHPDDSNVVRVLSSVLSVLVVCLVPDDLPPDPVSLVVSLVSVVVVVVRPGNSVVSNVSSVVSCCVSPVDPVNVVVVVVVVVVVVVVVVVVVVVVVVVVVVVVVVVVVVVVVVVVVCVVVVVVVVVVVVCVVPDDD/DDQLVNQPDLVSDFDDAPNRTLVVLEDPVLSRLLNVVCVVVSGNQCPFADHPDDSNVVRVLSSVLSVLVVCLVPDDLPPDPVSLVVSLVSVVVVVVRPGNSVVSNVSSVVSCCVSPVDPVNVVVVVVVVVVVVVVVVVVVVVVVVVVVVVVVVVVVVVVVVVVVCVVVVVVVVVVVVCVVPDDD

Solvent-accessible surface area (backbone atoms only — not comparable to full-atom values): 20466 Å² total; per-residue (Å²): 128,91,53,54,89,71,45,84,44,73,91,65,56,72,54,63,53,96,89,37,72,50,56,87,73,47,58,68,69,56,50,49,51,44,48,51,54,21,57,58,67,70,33,61,39,62,74,55,41,58,81,90,59,58,65,69,56,51,43,49,50,54,50,50,50,45,49,49,54,54,50,48,51,69,55,53,75,81,55,56,67,64,58,55,51,50,51,43,52,52,48,49,55,41,37,74,46,27,34,64,51,59,70,58,44,54,49,49,52,52,50,49,38,52,42,64,68,35,72,65,22,57,53,29,52,48,49,55,53,48,51,52,52,48,53,52,50,53,52,50,50,53,50,51,52,53,53,49,50,54,51,51,50,52,51,50,53,50,50,52,55,50,58,72,48,42,63,61,34,51,52,51,50,50,52,51,48,52,61,39,65,44,81,112,128,91,53,55,88,71,46,84,45,73,90,64,56,72,52,63,54,96,88,38,72,50,55,86,72,45,58,68,68,56,49,50,53,45,50,51,55,20,58,58,66,69,32,61,40,61,73,54,40,58,80,89,58,57,66,68,58,51,44,49,51,54,50,49,50,44,50,48,53,52,50,49,52,68,57,53,76,82,55,56,68,63,59,56,50,51,51,42,54,52,48,48,53,41,37,74,46,28,33,66,50,60,68,57,46,53,49,48,51,53,51,49,39,52,43,64,68,33,74,64,23,59,53,29,51,47,48,54,54,49,50,53,51,49,52,51,49,53,52,51,50,53,50,50,52,53,53,50,51,52,49,51,50,53,51,49,54,50,49,52,54,50,58,71,47,44,64,60,32,52,50,52,51,49,53,50,47,51,60,40,64,44,80,112

Secondary structure (DSSP, 8-state):
---GGG--SGGG---EETTEE-GGGS-HHHHHHHHHHHHHHTS-TTTTPPTT--HHHHHHHHHHHHHHHHHHHT--TTS-HHHHHHHHHHHHHHHHTT---HHHHHHHHHHHIIIIISHHHHHHHHHHHHHHHHHHHHHHHHHHHHHHHHHHHHHHHHHHHHHHHHHHHHHHHHHHHHHHHS--/---GGG--SGGG---EETTEE-GGGS-HHHHHHHHHHHHHHTS-TTTTPPTT--HHHHHHHHHHHHHHHHHHHT--TTS-HHHHHHHHHHHHHHHHTT---HHHHHHHHHHHIIIIISHHHHHHHHHHHHHHHHHHHHHHHHHHHHHHHHHHHHHHHHHHHHHHHHHHHHHHHHHHHHHHHS--

Sequence (368 aa):
MLEFKDVKGFEDFSITIDGMSIDAELPNEIRNKYYRLCCSQNAFLHENLTRGVNHKLIAGIISETVNIADAIKVSVIATPRVEFANWDKTLLAFEHLGMNVEFLRVRLRRIVSIAYETDGASETRRYLKYRTEHSQADDEIKNIETKLEELKEACNGFGAYLESLKSKAESYQAMLQKEVAAPWMLEFKDVKGFEDFSITIDGMSIDAELPNEIRNKYYRLCCSQNAFLHENLTRGVNHKLIAGIISETVNIADAIKVSVIATPRVEFANWDKTLLAFEHLGMNVEFLRVRLRRIVSIAYETDGASETRRYLKYRTEHSQADDEIKNIETKLEELKEACNGFGAYLESLKSKAESYQAMLQKEVAAPW

Radius of gyration: 50.24 Å; Cα contacts (8 Å, |Δi|>4): 295; chains: 2; bounding box: 42×143×68 Å